Protein AF-A0A397HD76-F1 (afdb_monomer)

pLDDT: mean 70.96, std 20.34, range [32.28, 97.5]

Secondary structure (DSSP, 8-state):
---S---SSS-SS-HHHHHHHHHHHHHHHHHHHT-GGGSSHHHHHHS-HHHHIIIIIHHHHHHHHTT-TT--EEEEE--S--THHHHTT-SSS------------SS-SEEEEE-BTTB--TTHHHHHH---TT----EEEEEEETTEEEEEEEEE-TTS-EEEEEEEEEE---STT-GGGHHHHHHHHHHHHHHHHHHHHHHHHHHHHHHHS--S--S-----PPPPP-

Organism: NCBI:txid1348612

Sequence (230 aa):
MLRNIVHNNEWKEEKSKLIERTNRILCVLEGIWNNPAFTTSEIRSTQSEGTYVTDIIVPLLRASLENLPNGSIFLSTAERQSMTSKARKSFGSNEERLTHKIPIGKKPDVMVMTKYGEALDGISFVGVACRSTNNQFGIVRIQVAGEDLFLNILVKDASGIPRYFHVDQVEIPFTKNTLWRVEPLIRLLLTLRNIMIVNQSLLIQALEQVNTHPPRNATQSPTVTSPSHK

Mean predicted aligned error: 13.02 Å

Radius of gyration: 21.12 Å; Cα contacts (8 Å, |Δi|>4): 280; chains: 1; bounding box: 43×44×75 Å

Solvent-accessible surface area (backbone atoms only — not comparable to full-atom values): 13845 Å² total; per-residue (Å²): 114,69,69,95,56,71,96,74,95,66,79,85,63,56,70,69,56,52,50,55,35,50,53,43,36,50,56,48,46,53,54,45,47,70,31,78,69,44,66,45,72,71,52,40,71,71,54,50,70,65,55,47,40,62,68,49,50,47,52,48,48,47,37,42,54,54,89,46,72,69,56,60,73,46,80,44,75,40,91,70,66,34,43,52,71,53,66,73,64,62,88,61,81,90,82,91,76,96,69,98,68,86,77,77,53,98,38,46,44,32,40,50,42,76,44,66,88,88,57,80,49,84,56,70,52,42,64,73,55,37,74,61,91,69,55,81,57,56,52,40,33,36,38,57,48,91,58,35,41,36,40,30,33,37,26,46,48,100,85,67,48,78,39,79,41,82,73,51,74,37,50,64,54,47,46,86,88,39,57,85,31,45,59,54,42,51,54,52,42,51,49,51,33,47,52,50,54,31,43,38,24,48,51,53,53,31,51,54,50,37,75,78,51,64,76,92,73,80,70,77,75,94,66,83,78,78,82,82,81,128

Foldseek 3Di:
DDAPDFPDVDFPDDPVVLVQLLVQLVVLLVVLLPDPCLPDLVSLLPDDLVCCCVNPVVSNLCSLQPPQPQDDKDKDADPPDACQVVVVPPPPDDDDDDDDDPDHGPDARIKIADDDDPDPDRPPCCVVLPVPVPQRDWTWGWGDHSQKIWIWTFTQDPVRRTDIDTDDMAGRPSHPVVVVRSVVSSVVSNVVNRSVSNNSNSVVVSNVVCVVPPPPPPPDDPDDDDDDDD

Nearest PDB structures (foldseek):
  2ex2-assembly1_A  TM=3.313E-01  e=6.828E-01  Escherichia coli
  2jbf-assembly1_A  TM=3.519E-01  e=1.021E+00  Synechococcus elongatus
  2wuq-assembly1_B  TM=3.421E-01  e=2.418E+00  Strep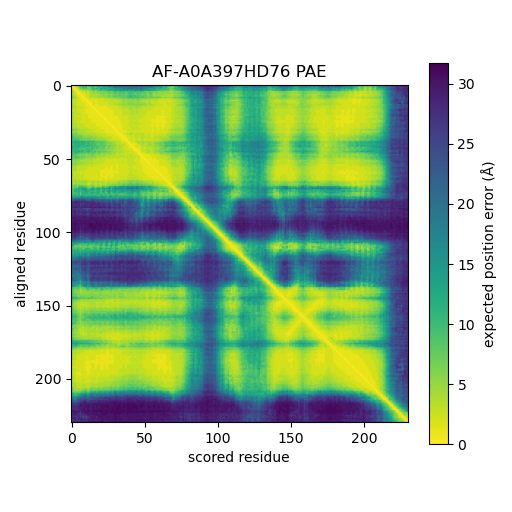tomyces cacaoi
  1dml-assembly4_G  TM=2.884E-01  e=1.814E+00  Human alphaherpesvirus 1
  8oja-assembly1_B  TM=2.664E-01  e=1.814E+00  H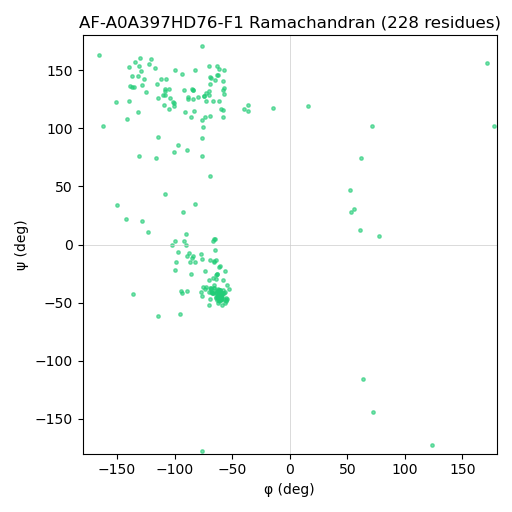uman alphaherpesvirus 1 strain KOS

Structure (mmCIF, N/CA/C/O backbone):
data_AF-A0A397HD76-F1
#
_entry.id   AF-A0A397HD76-F1
#
loop_
_atom_site.group_PDB
_atom_site.id
_atom_site.type_symbol
_atom_site.label_atom_id
_atom_site.label_alt_id
_atom_site.label_comp_id
_atom_site.label_asym_id
_atom_site.label_entity_id
_atom_site.label_seq_id
_atom_site.pdbx_PDB_ins_code
_atom_site.Cartn_x
_atom_site.Cartn_y
_atom_site.Cartn_z
_atom_site.occupancy
_atom_site.B_iso_or_equiv
_atom_site.auth_seq_id
_atom_site.auth_comp_id
_atom_site.auth_asym_id
_atom_site.auth_atom_id
_atom_site.pdbx_PDB_model_num
ATOM 1 N N . MET A 1 1 ? 12.487 12.893 -13.645 1.00 62.28 1 MET A N 1
ATOM 2 C CA . MET A 1 1 ? 12.192 11.533 -14.140 1.00 62.28 1 MET A CA 1
ATOM 3 C C . MET A 1 1 ? 13.360 10.63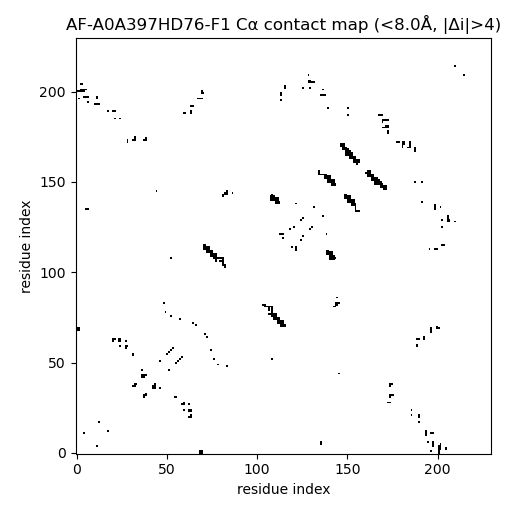1 -13.770 1.00 62.28 1 MET A C 1
ATOM 5 O O . MET A 1 1 ? 14.482 10.946 -14.146 1.00 62.28 1 MET A O 1
ATOM 9 N N . LEU A 1 2 ? 13.118 9.560 -13.012 1.00 70.31 2 LEU A N 1
ATOM 10 C CA . LEU A 1 2 ? 14.145 8.561 -12.688 1.00 70.31 2 LEU A CA 1
ATOM 11 C C . LEU A 1 2 ? 14.237 7.546 -13.834 1.00 70.31 2 LEU A C 1
ATOM 13 O O . LEU A 1 2 ? 13.222 6.952 -14.208 1.00 70.31 2 LEU A O 1
ATOM 17 N N . ARG A 1 3 ? 15.436 7.353 -14.389 1.00 72.25 3 ARG A N 1
ATOM 18 C CA . ARG A 1 3 ? 15.717 6.471 -15.536 1.00 72.25 3 ARG A CA 1
ATOM 19 C C . ARG A 1 3 ? 16.759 5.418 -15.161 1.00 72.25 3 ARG A C 1
ATOM 21 O O . ARG A 1 3 ? 17.563 5.653 -14.266 1.00 72.25 3 ARG A O 1
ATOM 28 N N . ASN A 1 4 ? 16.746 4.289 -15.867 1.00 76.69 4 ASN A N 1
ATOM 29 C CA . ASN A 1 4 ? 17.724 3.199 -15.760 1.00 76.69 4 ASN A CA 1
ATOM 30 C C . ASN A 1 4 ? 17.884 2.630 -14.340 1.00 76.69 4 ASN A C 1
ATOM 32 O O . ASN A 1 4 ? 18.958 2.171 -13.960 1.00 76.69 4 ASN A O 1
ATOM 36 N N . ILE A 1 5 ? 16.811 2.663 -13.548 1.00 83.12 5 ILE A N 1
ATOM 37 C CA . ILE A 1 5 ? 16.787 2.073 -12.209 1.00 83.12 5 ILE A CA 1
ATOM 38 C C . ILE A 1 5 ? 16.240 0.647 -12.259 1.00 83.12 5 ILE A C 1
ATOM 40 O O . ILE A 1 5 ? 15.348 0.333 -13.044 1.00 83.12 5 ILE A O 1
ATOM 44 N N . VAL A 1 6 ? 16.767 -0.200 -11.380 1.00 81.81 6 VAL A N 1
ATOM 45 C CA . VAL A 1 6 ? 16.403 -1.616 -11.254 1.00 81.81 6 VAL A CA 1
ATOM 46 C C . VAL A 1 6 ? 16.106 -1.968 -9.800 1.00 81.81 6 VAL A C 1
ATOM 48 O O . VAL A 1 6 ? 16.537 -1.264 -8.879 1.00 81.81 6 VAL A O 1
ATOM 51 N N . HIS A 1 7 ? 15.396 -3.075 -9.586 1.00 82.44 7 HIS A N 1
ATOM 52 C CA . HIS A 1 7 ? 15.207 -3.657 -8.258 1.00 82.44 7 HIS A CA 1
ATOM 53 C C . HIS A 1 7 ? 16.539 -4.239 -7.769 1.00 82.44 7 HIS A C 1
ATOM 55 O O . HIS A 1 7 ? 17.033 -5.209 -8.333 1.00 82.44 7 HIS A O 1
ATOM 61 N N . ASN A 1 8 ? 17.141 -3.623 -6.752 1.00 84.50 8 ASN A N 1
ATOM 62 C CA . ASN A 1 8 ? 18.444 -4.018 -6.193 1.00 84.50 8 ASN A CA 1
ATOM 63 C C . ASN A 1 8 ? 18.494 -3.878 -4.658 1.00 84.50 8 ASN A C 1
ATOM 65 O O . ASN A 1 8 ? 19.568 -3.717 -4.092 1.00 84.50 8 ASN A O 1
ATOM 69 N N . ASN A 1 9 ? 17.333 -3.884 -3.996 1.00 83.25 9 ASN A N 1
ATOM 70 C CA . ASN A 1 9 ? 17.178 -3.668 -2.551 1.00 83.25 9 ASN A CA 1
ATOM 71 C C . ASN A 1 9 ? 17.658 -2.302 -2.018 1.00 83.25 9 ASN A C 1
ATOM 73 O O . ASN A 1 9 ? 17.709 -2.109 -0.807 1.00 83.25 9 ASN A O 1
ATOM 77 N N . GLU A 1 10 ? 17.943 -1.330 -2.889 1.00 91.94 10 GLU A N 1
ATOM 78 C CA . GLU A 1 10 ? 18.249 0.045 -2.487 1.00 91.94 10 GLU A CA 1
ATOM 79 C C . GLU A 1 10 ? 17.037 0.972 -2.641 1.00 91.94 10 GLU A C 1
ATOM 81 O O . GLU A 1 10 ? 16.200 0.810 -3.543 1.00 91.94 10 GLU A O 1
ATOM 86 N N . TRP A 1 11 ? 16.977 1.994 -1.786 1.00 94.62 11 TRP A N 1
ATOM 87 C CA . TRP A 1 11 ? 15.995 3.071 -1.881 1.00 94.62 11 TRP A CA 1
ATOM 88 C C . TRP A 1 11 ? 16.275 3.962 -3.093 1.00 94.62 11 TRP A C 1
ATOM 90 O O . TRP A 1 11 ? 17.389 4.445 -3.277 1.00 94.62 11 TRP A O 1
ATOM 100 N N . LYS A 1 12 ? 15.254 4.194 -3.923 1.00 93.69 12 LYS A N 1
ATOM 101 C CA . LYS A 1 12 ? 15.354 5.017 -5.145 1.00 93.69 12 LYS A CA 1
ATOM 102 C C . LYS A 1 12 ? 15.122 6.502 -4.910 1.00 93.69 12 LYS A C 1
ATOM 104 O O . LYS A 1 12 ? 15.301 7.302 -5.823 1.00 93.69 12 LYS A O 1
ATOM 109 N N . GLU A 1 13 ? 14.717 6.863 -3.702 1.00 93.94 13 GLU A N 1
ATOM 110 C CA . GLU A 1 13 ? 14.514 8.238 -3.278 1.00 93.94 13 GLU A CA 1
ATOM 111 C C . GLU A 1 13 ? 15.467 8.604 -2.149 1.00 93.94 13 GLU A C 1
ATOM 113 O O . GLU A 1 13 ? 15.865 7.771 -1.335 1.00 93.94 13 GLU A O 1
ATOM 118 N N . GLU A 1 14 ? 15.793 9.889 -2.090 1.00 94.31 14 GLU A N 1
ATOM 119 C CA . GLU A 1 14 ? 16.603 10.459 -1.027 1.00 94.31 14 GLU A CA 1
ATOM 120 C C . GLU A 1 14 ? 15.911 10.346 0.336 1.00 94.31 14 GLU A C 1
ATOM 122 O O . GLU A 1 14 ? 14.682 10.373 0.453 1.00 94.31 14 GLU A O 1
ATOM 127 N N . LYS A 1 15 ? 16.715 10.322 1.403 1.00 96.19 15 LYS A N 1
ATOM 128 C CA . LYS A 1 15 ? 16.228 10.249 2.787 1.00 96.19 15 LYS A CA 1
ATOM 129 C C . LYS A 1 15 ? 15.187 11.330 3.111 1.00 96.19 15 LYS A C 1
ATOM 131 O O . LYS A 1 15 ? 14.219 11.045 3.808 1.00 96.19 15 LYS A O 1
ATOM 136 N N . SER A 1 16 ? 15.357 12.546 2.590 1.00 96.38 16 SER A N 1
ATOM 137 C CA . SER A 1 16 ? 14.416 13.662 2.766 1.00 96.38 16 SER A CA 1
ATOM 138 C C . SER A 1 16 ? 13.011 13.322 2.248 1.00 96.38 16 SER A C 1
ATOM 140 O O . SER A 1 16 ? 12.019 13.563 2.935 1.00 96.38 16 SER A O 1
ATOM 142 N N . LYS A 1 17 ? 12.922 12.685 1.075 1.00 94.94 17 LYS A N 1
ATOM 143 C CA . LYS A 1 17 ? 11.665 12.234 0.469 1.00 94.94 17 LYS A CA 1
ATOM 144 C C . LYS A 1 17 ? 11.050 11.074 1.235 1.00 94.94 17 LYS A C 1
ATOM 146 O O . LYS A 1 17 ? 9.843 11.085 1.463 1.00 94.94 17 LYS A O 1
ATOM 151 N N . LEU A 1 18 ? 11.859 10.122 1.697 1.00 95.62 18 LEU A N 1
ATOM 152 C CA . LEU A 1 18 ? 11.370 9.027 2.539 1.00 95.62 18 LEU A CA 1
ATOM 153 C C . LEU A 1 18 ? 10.783 9.546 3.860 1.00 95.62 18 LEU A C 1
ATOM 155 O O . LEU A 1 18 ? 9.719 9.085 4.273 1.00 95.62 18 LEU A O 1
ATOM 159 N N . ILE A 1 19 ? 11.415 10.548 4.486 1.00 97.06 19 ILE A N 1
ATOM 160 C CA . ILE A 1 19 ? 10.893 11.220 5.688 1.00 97.06 19 ILE A CA 1
ATOM 161 C C . ILE A 1 19 ? 9.580 11.946 5.372 1.00 97.06 19 ILE A C 1
ATOM 163 O O . ILE A 1 19 ? 8.605 11.791 6.104 1.00 97.06 19 ILE A O 1
ATOM 167 N N . GLU A 1 20 ? 9.518 12.688 4.262 1.00 96.50 20 GLU A N 1
ATOM 168 C CA . GLU A 1 20 ? 8.292 13.369 3.822 1.00 96.50 20 GLU A CA 1
ATOM 169 C C . GLU A 1 20 ? 7.122 12.378 3.682 1.00 96.50 20 GLU A C 1
ATOM 171 O O . GLU A 1 20 ? 6.020 12.635 4.171 1.00 96.50 20 GLU A O 1
ATOM 176 N N . ARG A 1 21 ? 7.360 11.222 3.048 1.00 95.81 21 ARG A N 1
ATOM 177 C CA . ARG A 1 21 ? 6.343 10.170 2.879 1.00 95.81 21 ARG A CA 1
ATOM 178 C C . ARG A 1 21 ? 5.962 9.526 4.204 1.00 95.81 21 ARG A C 1
ATOM 180 O O . ARG A 1 21 ? 4.778 9.338 4.459 1.00 95.81 21 ARG A O 1
ATOM 187 N N . THR A 1 22 ? 6.945 9.256 5.057 1.00 97.38 22 THR A N 1
ATOM 188 C CA . THR A 1 22 ? 6.729 8.724 6.408 1.00 97.38 22 THR A CA 1
ATOM 189 C C . THR A 1 22 ? 5.784 9.618 7.207 1.00 97.38 22 THR A C 1
ATOM 191 O O . THR A 1 22 ? 4.796 9.131 7.749 1.00 97.38 22 THR A O 1
ATOM 194 N N . ASN A 1 23 ? 6.018 10.933 7.206 1.00 97.50 23 ASN A N 1
ATOM 195 C CA . ASN A 1 23 ? 5.166 11.883 7.921 1.00 97.50 23 ASN A CA 1
ATOM 196 C C . ASN A 1 23 ? 3.727 11.881 7.388 1.00 97.50 23 ASN A C 1
ATOM 198 O O . ASN A 1 23 ? 2.785 11.881 8.173 1.00 97.50 23 ASN A O 1
ATOM 202 N N . ARG A 1 24 ? 3.536 11.803 6.065 1.00 97.06 24 ARG A N 1
ATOM 203 C CA . ARG A 1 24 ? 2.189 11.715 5.471 1.00 97.06 24 ARG A CA 1
ATOM 204 C C . ARG A 1 24 ? 1.456 10.435 5.872 1.00 97.06 24 ARG A C 1
ATOM 206 O O . ARG A 1 24 ? 0.267 10.492 6.170 1.00 97.06 24 ARG A O 1
ATOM 213 N N . ILE A 1 25 ? 2.153 9.298 5.899 1.00 96.75 25 ILE A N 1
ATOM 214 C CA . ILE A 1 25 ? 1.586 8.020 6.359 1.00 96.75 25 ILE A CA 1
ATOM 215 C C . ILE A 1 25 ? 1.182 8.123 7.834 1.00 96.75 25 ILE A C 1
ATOM 217 O O . ILE A 1 25 ? 0.084 7.704 8.193 1.00 96.75 25 ILE A O 1
ATOM 221 N N . LEU A 1 26 ? 2.028 8.724 8.676 1.00 96.56 26 LEU A N 1
ATOM 222 C CA . LEU A 1 26 ? 1.727 8.948 10.092 1.00 96.56 26 LEU A CA 1
ATOM 223 C C . LEU A 1 26 ? 0.491 9.838 10.293 1.00 96.56 26 LEU A C 1
ATOM 225 O O . LEU A 1 26 ? -0.353 9.501 11.118 1.00 96.56 26 LEU A O 1
ATOM 229 N N . CYS A 1 27 ? 0.324 10.908 9.508 1.00 96.44 27 CYS A N 1
ATOM 230 C CA . CYS A 1 27 ? -0.890 11.734 9.555 1.00 96.44 27 CYS A CA 1
ATOM 231 C C . CYS A 1 27 ? -2.156 10.935 9.203 1.00 96.44 27 CYS A C 1
ATOM 233 O O . CYS A 1 27 ? -3.199 11.113 9.828 1.00 96.44 27 CYS A O 1
ATOM 235 N N . VAL A 1 28 ? -2.081 10.030 8.220 1.00 96.25 28 VAL A N 1
ATOM 236 C CA . VAL A 1 28 ? -3.209 9.143 7.889 1.00 96.25 28 VAL A CA 1
ATOM 237 C C . VAL A 1 28 ? -3.490 8.160 9.025 1.00 96.25 28 VAL A C 1
ATOM 239 O O . VAL A 1 28 ? -4.652 7.950 9.369 1.00 96.25 28 VAL A O 1
ATOM 242 N N . LEU A 1 29 ? -2.449 7.590 9.636 1.00 94.81 29 LEU A N 1
ATOM 243 C CA . LEU A 1 29 ? -2.596 6.698 10.788 1.00 94.81 29 LEU A CA 1
ATOM 244 C C . LEU A 1 29 ? -3.243 7.392 11.983 1.00 94.81 29 LEU A C 1
ATOM 246 O O . LEU A 1 29 ? -4.094 6.798 12.637 1.00 94.81 29 LEU A O 1
ATOM 250 N N . GLU A 1 30 ? -2.905 8.654 12.237 1.00 94.12 30 GLU A N 1
ATOM 251 C CA . GLU A 1 30 ? -3.577 9.443 13.265 1.00 94.12 30 GLU A CA 1
ATOM 252 C C . GLU A 1 30 ? -5.081 9.578 12.984 1.00 94.12 30 GLU A C 1
ATOM 254 O O . GLU A 1 30 ? -5.895 9.394 13.889 1.00 94.12 30 GLU A O 1
ATOM 259 N N . GLY A 1 31 ? -5.464 9.813 11.725 1.00 93.00 31 GLY A N 1
ATOM 260 C CA . GLY A 1 31 ? -6.866 9.802 11.304 1.00 93.00 31 GLY A CA 1
ATOM 261 C C . GLY A 1 31 ? -7.550 8.452 11.542 1.00 93.00 31 GLY A C 1
ATOM 262 O O . GLY A 1 31 ? -8.668 8.412 12.051 1.00 93.00 31 GLY A O 1
ATOM 263 N N . ILE A 1 32 ? -6.860 7.347 11.242 1.00 91.88 32 ILE A N 1
ATOM 264 C CA . ILE A 1 32 ? -7.353 5.982 11.479 1.00 91.88 32 ILE A CA 1
ATOM 265 C C . ILE A 1 32 ? -7.566 5.723 12.976 1.00 91.88 32 ILE A C 1
ATOM 267 O O . ILE A 1 32 ? -8.604 5.192 13.359 1.00 91.88 32 ILE A O 1
ATOM 271 N N . TRP A 1 33 ? -6.629 6.134 13.835 1.00 92.50 33 TRP A N 1
ATOM 272 C CA . TRP A 1 33 ? -6.742 5.968 15.291 1.00 92.50 33 TRP A CA 1
ATOM 273 C C . TRP A 1 33 ? -7.900 6.749 15.905 1.00 92.50 33 TRP A C 1
ATOM 275 O O . TRP A 1 33 ? -8.412 6.361 16.952 1.00 92.50 33 TRP A O 1
ATOM 285 N N . ASN A 1 34 ? -8.304 7.842 15.264 1.00 90.88 34 ASN A N 1
ATOM 286 C CA . ASN A 1 34 ? -9.429 8.660 15.700 1.00 90.88 34 ASN A CA 1
ATOM 287 C C . ASN A 1 34 ? -10.764 8.210 15.075 1.00 90.88 34 ASN A C 1
ATOM 289 O O . ASN A 1 34 ? -11.796 8.818 15.358 1.00 90.88 34 ASN A O 1
ATOM 293 N N . ASN A 1 35 ? -10.772 7.168 14.235 1.00 89.81 35 ASN A N 1
ATOM 294 C CA . ASN A 1 35 ? -11.987 6.673 13.600 1.00 89.81 35 ASN A CA 1
ATOM 295 C C . ASN A 1 35 ? -12.755 5.721 14.544 1.00 89.81 35 ASN A C 1
ATOM 297 O O . ASN A 1 35 ? -12.279 4.611 14.811 1.00 89.81 35 ASN A O 1
ATOM 301 N N . PRO A 1 36 ? -13.975 6.085 14.994 1.00 87.81 36 PRO A N 1
ATOM 302 C CA . PRO A 1 36 ? -14.740 5.275 15.938 1.00 87.81 36 PRO A CA 1
ATOM 303 C C . PRO A 1 36 ? -15.120 3.889 15.388 1.00 87.81 36 PRO A C 1
ATOM 305 O O . PRO A 1 36 ? -15.282 2.938 16.156 1.00 87.81 36 PRO A O 1
ATOM 308 N N . ALA A 1 37 ? -15.204 3.740 14.061 1.00 86.44 37 ALA A N 1
ATOM 309 C CA . ALA A 1 37 ? -15.493 2.463 13.408 1.00 86.44 37 ALA A CA 1
ATOM 310 C C . ALA A 1 37 ? -14.378 1.417 13.597 1.00 86.44 37 ALA A C 1
ATOM 312 O O . ALA A 1 37 ? -14.606 0.229 13.362 1.00 86.44 37 ALA A O 1
ATOM 313 N N . PHE A 1 38 ? -13.185 1.835 14.043 1.00 86.69 38 PHE A N 1
ATOM 314 C CA . PHE A 1 38 ? -12.030 0.953 14.212 1.00 86.69 38 PHE A CA 1
ATOM 315 C C . PHE A 1 38 ? -11.442 0.934 15.632 1.00 86.69 38 PHE A C 1
ATOM 317 O O . PHE A 1 38 ? -10.384 0.347 15.850 1.00 86.69 38 PHE A O 1
ATOM 324 N N . THR A 1 39 ? -12.133 1.519 16.614 1.00 82.69 39 THR A N 1
ATOM 325 C CA . THR A 1 39 ? -11.609 1.682 17.984 1.00 82.69 39 THR A CA 1
ATOM 326 C C . THR A 1 39 ? -11.424 0.370 18.747 1.00 82.69 39 THR A C 1
ATOM 328 O O . THR A 1 39 ? -10.442 0.217 19.470 1.00 82.69 39 THR A O 1
ATOM 331 N N . THR A 1 40 ? -12.369 -0.570 18.621 1.00 83.19 40 THR A N 1
ATOM 332 C CA . THR A 1 40 ? -12.327 -1.860 19.333 1.00 83.19 40 THR A CA 1
ATOM 333 C C . THR A 1 40 ? -12.326 -3.031 18.364 1.00 83.19 40 THR A C 1
ATOM 335 O O . THR A 1 40 ? -12.716 -2.914 17.200 1.00 83.19 40 THR A O 1
ATOM 338 N N . SER A 1 41 ? -11.871 -4.191 18.836 1.00 79.50 41 SER A N 1
ATOM 339 C CA . SER A 1 41 ? -11.865 -5.407 18.023 1.00 79.50 41 SER A CA 1
ATOM 340 C C . SER A 1 41 ? -13.275 -5.838 17.612 1.00 79.50 41 SER A C 1
ATOM 342 O O . SER A 1 41 ? -13.482 -6.208 16.455 1.00 79.50 41 SER A O 1
ATOM 344 N N . GLU A 1 42 ? -14.265 -5.702 18.503 1.00 81.94 42 GLU A N 1
ATOM 345 C CA . GLU A 1 42 ? -15.652 -6.058 18.192 1.00 81.94 42 GLU A CA 1
ATOM 346 C C . GLU A 1 42 ? -16.191 -5.195 17.049 1.00 81.94 42 GLU A C 1
ATOM 348 O O . GLU A 1 42 ? -16.659 -5.732 16.047 1.00 81.94 42 GLU A O 1
ATOM 353 N N . ILE A 1 43 ? -16.049 -3.867 17.137 1.00 81.31 43 ILE A N 1
ATOM 354 C CA . ILE A 1 43 ? -16.561 -2.948 16.109 1.00 81.31 43 ILE A CA 1
ATOM 355 C C . ILE A 1 43 ? -15.840 -3.185 14.777 1.00 81.31 43 ILE A C 1
ATOM 357 O O . ILE A 1 43 ? -16.497 -3.277 13.738 1.00 81.31 43 ILE A O 1
ATOM 361 N N . ARG A 1 44 ? -14.515 -3.384 14.796 1.00 82.62 44 ARG A N 1
ATOM 362 C CA . ARG A 1 44 ? -13.729 -3.707 13.591 1.00 82.62 44 ARG A CA 1
ATOM 363 C C . ARG A 1 44 ? -14.215 -4.976 12.904 1.00 82.62 44 ARG A C 1
ATOM 365 O O . ARG A 1 44 ? -14.330 -5.006 11.680 1.00 82.62 44 ARG A O 1
ATOM 372 N N . SER A 1 45 ? -14.538 -6.010 13.680 1.00 78.31 45 SER A N 1
ATOM 373 C CA . SER A 1 45 ? -15.013 -7.287 13.139 1.00 78.31 45 SER A CA 1
ATOM 374 C C . SER A 1 45 ? -16.351 -7.164 12.394 1.00 78.31 45 SER A C 1
ATOM 376 O O . SER A 1 45 ? -16.603 -7.932 11.463 1.00 78.31 45 SER A O 1
ATOM 378 N N . THR A 1 46 ? -17.163 -6.156 12.739 1.00 82.12 46 THR A N 1
ATOM 379 C CA . THR A 1 46 ? -18.445 -5.866 12.074 1.00 82.12 46 THR A CA 1
ATOM 380 C C . THR A 1 46 ? -18.309 -5.056 10.783 1.00 82.12 46 THR A C 1
ATOM 382 O O . THR A 1 46 ? -19.248 -5.025 9.988 1.00 82.12 46 THR A O 1
ATOM 385 N N . GLN A 1 47 ? -17.150 -4.435 10.529 1.00 84.38 47 GLN A N 1
ATOM 386 C CA . GLN A 1 47 ? -16.956 -3.606 9.340 1.00 84.38 47 GLN A CA 1
ATOM 387 C C . GLN A 1 47 ? -16.920 -4.444 8.058 1.00 84.38 47 GLN A C 1
ATOM 389 O O . GLN A 1 47 ? -16.381 -5.563 8.008 1.00 84.38 47 GLN A O 1
ATOM 394 N N . SER A 1 48 ? -17.483 -3.879 6.989 1.00 82.00 48 SER A N 1
ATOM 395 C CA . SER A 1 48 ? -17.426 -4.488 5.663 1.00 82.00 48 SER A CA 1
ATOM 396 C C . SER A 1 48 ? -16.002 -4.433 5.097 1.00 82.00 48 SER A C 1
ATOM 398 O O . SER A 1 48 ? -15.211 -3.555 5.444 1.00 82.00 48 SER A O 1
ATOM 400 N N . GLU A 1 49 ? -15.673 -5.369 4.204 1.00 73.88 49 GLU A N 1
ATOM 401 C CA . GLU A 1 49 ? -14.415 -5.336 3.443 1.00 73.88 49 GLU A CA 1
ATOM 402 C C . GLU A 1 49 ? -14.279 -4.013 2.675 1.00 73.88 49 GLU A C 1
ATOM 404 O O . GLU A 1 49 ? -13.221 -3.392 2.702 1.00 73.88 49 GLU A O 1
ATOM 409 N N . GLY A 1 50 ? -15.382 -3.532 2.086 1.00 77.62 50 GLY A N 1
ATOM 410 C CA . GLY A 1 50 ? -15.444 -2.237 1.412 1.00 77.62 50 GLY A CA 1
ATOM 411 C C . GLY A 1 50 ? -15.033 -1.084 2.326 1.00 77.62 50 GLY A C 1
ATOM 412 O O . GLY A 1 50 ? -14.138 -0.332 1.963 1.00 77.62 50 GLY A O 1
ATOM 413 N N . THR A 1 51 ? -15.604 -1.001 3.532 1.00 83.50 51 THR A N 1
ATOM 414 C CA . THR A 1 51 ? -15.276 0.031 4.534 1.00 83.50 51 THR A CA 1
ATOM 415 C C . THR A 1 51 ? -13.805 -0.019 4.930 1.00 83.50 51 THR A C 1
ATOM 417 O O . THR A 1 51 ? -13.128 1.001 4.993 1.00 83.50 51 THR A O 1
ATOM 420 N N . TYR A 1 52 ? -13.271 -1.219 5.158 1.00 83.44 52 TYR A N 1
ATOM 421 C CA . TYR A 1 52 ? -11.859 -1.383 5.487 1.00 83.44 52 TYR A CA 1
ATOM 422 C C . TYR A 1 52 ? -10.956 -0.902 4.342 1.00 83.44 52 TYR A C 1
ATOM 424 O O . TYR A 1 52 ? -9.975 -0.187 4.554 1.00 83.44 52 TYR A O 1
ATOM 432 N N . VAL A 1 53 ? -11.296 -1.258 3.103 1.00 83.12 53 VAL A N 1
ATOM 433 C CA . VAL A 1 53 ? -10.543 -0.826 1.926 1.00 83.12 53 VAL A CA 1
ATOM 434 C C . VAL A 1 53 ? -10.620 0.693 1.751 1.00 83.12 53 VAL A C 1
ATOM 436 O O . VAL A 1 53 ? -9.584 1.315 1.517 1.00 83.12 53 VAL A O 1
ATOM 439 N N . THR A 1 54 ? -11.799 1.305 1.876 1.00 85.62 54 THR A N 1
ATOM 440 C CA . THR A 1 54 ? -11.987 2.745 1.642 1.00 85.62 54 THR A CA 1
ATOM 441 C C . THR A 1 54 ? -11.399 3.617 2.738 1.00 85.62 54 THR A C 1
ATOM 443 O O . THR A 1 54 ? -10.855 4.673 2.420 1.00 85.62 54 THR A O 1
ATOM 446 N N . ASP A 1 55 ? -11.469 3.179 3.994 1.00 88.75 55 ASP A N 1
ATOM 447 C CA . ASP A 1 55 ? -11.165 4.037 5.144 1.00 88.75 55 ASP A CA 1
ATOM 448 C C . ASP A 1 55 ? -9.755 3.797 5.690 1.00 88.75 55 ASP A C 1
ATOM 450 O O . ASP A 1 55 ? -9.184 4.677 6.333 1.00 88.75 55 ASP A O 1
ATOM 454 N N . ILE A 1 56 ? -9.170 2.627 5.409 1.00 90.31 56 ILE A N 1
ATOM 455 C CA . ILE A 1 56 ? -7.842 2.238 5.901 1.00 90.31 56 ILE A CA 1
ATOM 456 C C . ILE A 1 56 ? -6.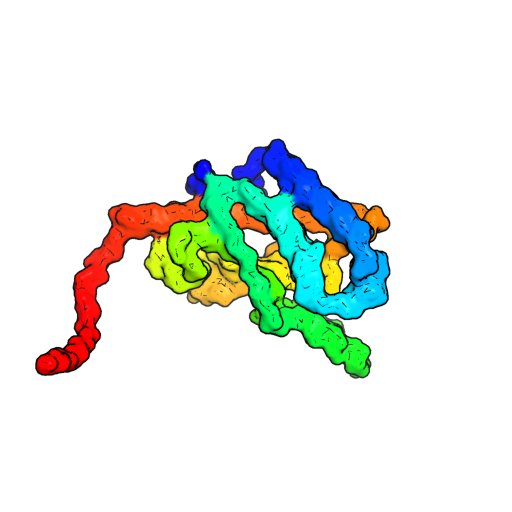862 2.104 4.738 1.00 90.31 56 ILE A C 1
ATOM 458 O O . ILE A 1 56 ? -5.874 2.836 4.651 1.00 90.31 56 ILE A O 1
ATOM 462 N N . ILE A 1 57 ? -7.137 1.187 3.806 1.00 89.44 57 ILE A N 1
ATOM 463 C CA . ILE A 1 57 ? -6.161 0.805 2.776 1.00 89.44 57 ILE A CA 1
ATOM 464 C C . ILE A 1 57 ? -5.947 1.919 1.758 1.00 89.44 57 ILE A C 1
ATOM 466 O O . ILE A 1 57 ? -4.812 2.320 1.512 1.00 89.44 57 ILE A O 1
ATOM 470 N N . VAL A 1 58 ? -7.015 2.447 1.163 1.00 87.81 58 VAL A N 1
ATOM 471 C CA . VAL A 1 58 ? -6.914 3.488 0.134 1.00 87.81 58 VAL A CA 1
ATOM 472 C C . VAL A 1 58 ? -6.208 4.748 0.662 1.00 87.81 58 VAL A C 1
ATOM 474 O O . VAL A 1 58 ? -5.313 5.226 -0.038 1.00 87.81 58 VAL A O 1
ATOM 477 N N . PRO A 1 59 ? -6.511 5.279 1.864 1.00 92.75 59 PRO A N 1
ATOM 478 C CA . PRO A 1 59 ? -5.790 6.417 2.432 1.00 92.75 59 PRO A CA 1
ATOM 479 C C . PRO A 1 59 ? -4.300 6.145 2.647 1.00 92.75 59 PRO A C 1
ATOM 481 O O . PRO A 1 59 ? -3.473 6.964 2.238 1.00 92.75 59 PRO A O 1
ATOM 484 N N . LEU A 1 60 ? -3.939 4.981 3.205 1.00 94.38 60 LEU A N 1
ATOM 485 C CA . LEU A 1 60 ? -2.536 4.593 3.390 1.00 94.38 60 LEU A CA 1
ATOM 486 C C . LEU A 1 60 ? -1.802 4.502 2.049 1.00 94.38 60 LEU A C 1
ATOM 488 O O . LEU A 1 60 ? -0.690 5.017 1.906 1.00 94.38 60 LEU A O 1
ATOM 492 N N . LEU A 1 61 ? -2.434 3.911 1.033 1.00 91.19 61 LEU A N 1
ATOM 493 C CA . LEU A 1 61 ? -1.844 3.806 -0.299 1.00 91.19 61 LEU A CA 1
ATOM 494 C C . LEU A 1 61 ? -1.696 5.159 -0.974 1.00 91.19 61 LEU A C 1
ATOM 496 O O . LEU A 1 61 ? -0.647 5.422 -1.559 1.00 91.19 61 LEU A O 1
ATOM 500 N N . ARG A 1 62 ? -2.696 6.036 -0.859 1.00 90.12 62 ARG A N 1
ATOM 501 C CA . ARG A 1 62 ? -2.610 7.402 -1.380 1.00 90.12 62 ARG A CA 1
ATOM 502 C C . ARG A 1 62 ? -1.443 8.148 -0.748 1.00 90.12 62 ARG A C 1
ATOM 504 O O . ARG A 1 62 ? -0.602 8.624 -1.497 1.00 90.12 62 ARG A O 1
ATOM 511 N N . ALA A 1 63 ? -1.324 8.173 0.580 1.00 94.12 63 ALA A N 1
ATOM 512 C CA . ALA A 1 63 ? -0.214 8.849 1.262 1.00 94.12 63 ALA A CA 1
ATOM 513 C C . ALA A 1 63 ? 1.167 8.312 0.839 1.00 94.12 63 ALA A C 1
ATOM 515 O O . ALA A 1 63 ? 2.112 9.083 0.641 1.00 94.12 63 ALA A O 1
ATOM 516 N N . SER A 1 64 ? 1.268 6.995 0.650 1.00 93.44 64 SER A N 1
ATOM 517 C CA . SER A 1 64 ? 2.516 6.315 0.281 1.00 93.44 64 SER A CA 1
ATOM 518 C C . SER A 1 64 ? 2.913 6.551 -1.178 1.00 93.44 64 SER A C 1
ATOM 520 O O . SER A 1 64 ? 4.091 6.718 -1.498 1.00 93.44 64 SER A O 1
ATOM 522 N N . LEU A 1 65 ? 1.934 6.579 -2.081 1.00 90.25 65 LEU A N 1
ATOM 523 C CA . LEU A 1 65 ? 2.137 6.616 -3.531 1.00 90.25 65 LEU A CA 1
ATOM 524 C C . LEU A 1 65 ? 1.940 8.008 -4.144 1.00 90.25 65 LEU A C 1
ATOM 526 O O . LEU A 1 65 ? 2.105 8.182 -5.349 1.00 90.25 65 LEU A O 1
ATOM 530 N N . GLU A 1 66 ? 1.611 9.014 -3.339 1.00 88.56 66 GLU A N 1
ATOM 531 C CA . GLU A 1 66 ? 1.451 10.386 -3.810 1.00 88.56 66 GLU A CA 1
ATOM 532 C C . GLU A 1 66 ? 2.763 10.950 -4.377 1.00 88.56 66 GLU A C 1
ATOM 534 O O . GLU A 1 66 ? 3.851 10.668 -3.864 1.00 88.56 66 GLU A O 1
ATOM 539 N N . ASN A 1 67 ? 2.664 11.804 -5.400 1.00 86.19 67 ASN A N 1
ATOM 540 C CA . ASN A 1 67 ? 3.797 12.530 -5.988 1.00 86.19 67 ASN A CA 1
ATOM 541 C C . ASN A 1 67 ? 4.960 11.609 -6.380 1.00 86.19 67 ASN A C 1
ATOM 543 O O . ASN A 1 67 ? 6.118 11.846 -6.029 1.00 86.19 67 ASN A O 1
ATOM 547 N N . LEU A 1 68 ? 4.646 10.507 -7.058 1.00 85.94 68 LEU A N 1
ATOM 548 C CA . LEU A 1 68 ? 5.669 9.653 -7.639 1.00 85.94 68 LEU A CA 1
ATOM 549 C C . LEU A 1 68 ? 6.380 10.356 -8.807 1.00 85.94 68 LEU A C 1
ATOM 551 O O . LEU A 1 68 ? 5.743 11.070 -9.583 1.00 85.94 68 LEU A O 1
ATOM 555 N N . PRO A 1 69 ? 7.698 10.145 -8.965 1.00 77.94 69 PRO A N 1
ATOM 556 C CA . PRO A 1 69 ? 8.542 10.932 -9.866 1.00 77.94 69 PRO A CA 1
ATOM 557 C C . PRO A 1 69 ? 8.266 10.717 -11.362 1.00 77.94 69 PRO A C 1
ATOM 559 O O . PRO A 1 69 ? 8.767 11.485 -12.185 1.00 77.94 69 PRO A O 1
ATOM 562 N N . ASN A 1 70 ? 7.514 9.673 -11.722 1.00 73.12 70 ASN A N 1
ATOM 563 C CA . ASN A 1 70 ? 7.365 9.192 -13.095 1.00 73.12 70 ASN A CA 1
ATOM 564 C C . ASN A 1 70 ? 5.888 9.038 -13.530 1.00 73.12 70 ASN A C 1
ATOM 566 O O . ASN A 1 70 ? 5.606 8.331 -14.495 1.00 73.12 70 ASN A O 1
ATOM 570 N N . GLY A 1 71 ? 4.946 9.711 -12.857 1.00 67.00 71 GLY A N 1
ATOM 571 C CA . GLY A 1 71 ? 3.543 9.794 -13.284 1.00 67.00 71 GLY A CA 1
ATOM 572 C C . GLY A 1 71 ? 2.532 9.304 -12.247 1.00 67.00 71 GLY A C 1
ATOM 573 O O . GLY A 1 71 ? 2.875 9.020 -11.097 1.00 67.00 71 GLY A O 1
ATOM 574 N N . SER A 1 72 ? 1.264 9.229 -12.658 1.00 65.12 72 SER A N 1
ATOM 575 C CA . SER A 1 72 ? 0.153 8.845 -11.787 1.00 65.12 72 SER A CA 1
ATOM 576 C C . SER A 1 72 ? 0.021 7.326 -11.635 1.00 65.12 72 SER A C 1
ATOM 578 O O . SER A 1 72 ? 0.356 6.536 -12.520 1.00 65.12 72 SER A O 1
ATOM 580 N N . ILE A 1 73 ? -0.484 6.917 -10.474 1.00 66.50 73 ILE A N 1
ATOM 581 C CA . ILE A 1 73 ? -0.878 5.539 -10.187 1.00 66.50 73 ILE A CA 1
ATOM 582 C C . ILE A 1 73 ? -2.395 5.463 -10.143 1.00 66.50 73 ILE A C 1
ATOM 584 O O . ILE A 1 73 ? -3.053 6.357 -9.609 1.00 66.50 73 ILE A O 1
ATOM 588 N N . PHE A 1 74 ? -2.931 4.356 -10.649 1.00 63.09 74 PHE A N 1
ATOM 589 C CA . PHE A 1 74 ? -4.325 3.992 -10.471 1.00 63.09 74 PHE A CA 1
ATOM 590 C C . PHE A 1 74 ? -4.414 2.878 -9.433 1.00 63.09 74 PHE A C 1
ATOM 592 O O . PHE A 1 74 ? -3.760 1.837 -9.538 1.00 63.09 74 PHE A O 1
ATOM 599 N N . LEU A 1 75 ? -5.229 3.123 -8.411 1.00 64.94 75 LEU A N 1
ATOM 600 C CA . LEU A 1 75 ? -5.638 2.109 -7.454 1.00 64.94 75 LEU A CA 1
ATOM 601 C C . LEU A 1 75 ? -6.930 1.495 -7.983 1.00 64.94 75 LEU A C 1
ATOM 603 O O . LEU A 1 75 ? -7.943 2.185 -8.074 1.00 64.94 75 LEU A O 1
ATOM 607 N N . SER A 1 76 ? -6.883 0.220 -8.358 1.00 62.59 76 SER A N 1
ATOM 608 C CA . SER A 1 76 ? -8.084 -0.541 -8.682 1.00 62.59 76 SER A CA 1
ATOM 609 C C . SER A 1 76 ? -8.441 -1.405 -7.481 1.00 62.59 76 SER A C 1
ATOM 611 O O . SER A 1 76 ? -7.650 -2.246 -7.046 1.00 62.59 76 SER A O 1
ATOM 613 N N . THR A 1 77 ? -9.624 -1.174 -6.923 1.00 59.59 77 THR A N 1
ATOM 614 C CA . THR A 1 77 ? -10.230 -2.066 -5.937 1.00 59.59 77 THR A CA 1
ATOM 615 C C . THR A 1 77 ? -10.956 -3.178 -6.691 1.00 59.59 77 THR A C 1
ATOM 617 O O . THR A 1 77 ? -11.659 -2.923 -7.670 1.00 59.59 77 THR A O 1
ATOM 620 N N . ALA A 1 78 ? -10.760 -4.429 -6.281 1.00 52.38 78 ALA A N 1
ATOM 621 C CA . ALA A 1 78 ? -11.427 -5.569 -6.898 1.00 52.38 78 AL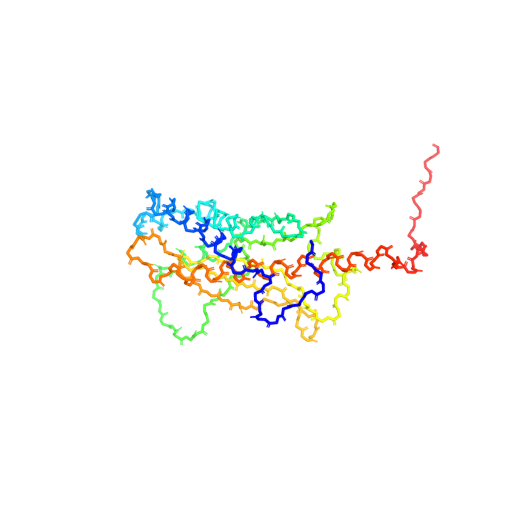A A CA 1
ATOM 622 C C . ALA A 1 78 ? -12.368 -6.211 -5.873 1.00 52.38 78 ALA A C 1
ATOM 624 O O . ALA A 1 78 ? -11.979 -7.108 -5.142 1.00 52.38 78 ALA A O 1
ATOM 625 N N . GLU A 1 79 ? -13.636 -5.795 -5.858 1.00 40.34 79 GLU A N 1
ATOM 626 C CA . GLU A 1 79 ? -14.672 -6.225 -4.892 1.00 40.34 79 GLU A CA 1
ATOM 627 C C . GLU A 1 79 ? -15.058 -7.724 -4.980 1.00 40.34 79 GLU A C 1
ATOM 629 O O . GLU A 1 79 ? -15.978 -8.212 -4.324 1.00 40.34 79 GLU A O 1
ATOM 634 N N . ARG A 1 80 ? -14.391 -8.520 -5.823 1.00 41.72 80 ARG A N 1
ATOM 635 C CA . ARG A 1 80 ? -14.766 -9.922 -6.038 1.00 41.72 80 ARG A CA 1
ATOM 636 C C . ARG A 1 80 ? -14.048 -10.848 -5.054 1.00 41.72 80 ARG A C 1
ATOM 638 O O . ARG A 1 80 ? -13.134 -11.561 -5.453 1.00 41.72 80 ARG A O 1
ATOM 645 N N . GLN A 1 81 ? -14.593 -10.941 -3.839 1.00 44.09 81 GLN A N 1
ATOM 646 C CA . GLN A 1 81 ? -14.383 -12.025 -2.861 1.00 44.09 81 GLN A CA 1
ATOM 647 C C . GLN A 1 81 ? -12.932 -12.193 -2.374 1.00 44.09 81 GLN A C 1
ATOM 649 O O . GLN A 1 81 ? -12.259 -13.168 -2.738 1.00 44.09 81 GLN A O 1
ATOM 654 N N . SER A 1 82 ? -12.456 -11.291 -1.512 1.00 44.94 82 SER A N 1
ATOM 655 C CA . SER A 1 82 ? -11.194 -11.493 -0.798 1.00 44.94 82 SER A CA 1
ATOM 656 C C . SER A 1 82 ? -11.328 -12.495 0.360 1.00 44.94 82 SER A C 1
ATOM 658 O O . SER A 1 82 ? -12.427 -12.958 0.701 1.00 44.94 82 SER A O 1
ATOM 660 N N . MET A 1 83 ? -10.194 -12.895 0.955 1.00 45.25 83 MET A N 1
ATOM 661 C CA . MET A 1 83 ? -10.146 -13.873 2.058 1.00 45.25 83 MET A CA 1
ATOM 662 C C . MET A 1 83 ? -10.997 -13.490 3.261 1.00 45.25 83 MET A C 1
ATOM 664 O O . MET A 1 83 ? -11.411 -14.377 4.011 1.00 45.25 83 MET A O 1
ATOM 668 N N . THR A 1 84 ? -11.291 -12.204 3.421 1.00 42.53 84 THR A N 1
ATOM 669 C CA . THR A 1 84 ? -12.143 -11.673 4.482 1.00 42.53 84 THR A CA 1
ATOM 670 C C . THR A 1 84 ? -13.510 -12.367 4.493 1.00 42.53 84 THR A C 1
ATOM 672 O O . THR A 1 84 ? -14.032 -12.701 5.553 1.00 42.53 84 THR A O 1
ATOM 675 N N . SER A 1 85 ? -14.037 -12.730 3.318 1.00 42.62 85 SER A N 1
ATOM 676 C CA . SER A 1 85 ? -15.290 -13.489 3.185 1.00 42.62 85 SER A CA 1
ATOM 677 C C . SER A 1 85 ? -15.191 -14.980 3.566 1.00 42.62 85 SER A C 1
ATOM 679 O O . SER A 1 85 ? -16.204 -15.589 3.914 1.00 42.62 85 SER A O 1
ATOM 681 N N . LYS A 1 86 ? -13.991 -15.584 3.530 1.00 39.69 86 LYS A N 1
ATOM 682 C CA . LYS A 1 86 ? -13.762 -17.001 3.878 1.00 39.69 86 LYS A CA 1
ATOM 683 C C . LYS A 1 86 ? -13.357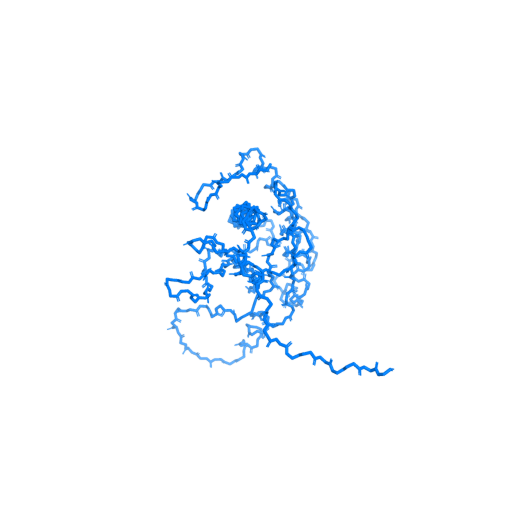 -17.205 5.336 1.00 39.69 86 LYS A C 1
ATOM 685 O O . LYS A 1 86 ? -13.898 -18.106 5.967 1.00 39.69 86 LYS A O 1
ATOM 690 N N . ALA A 1 87 ? -12.488 -16.355 5.884 1.00 42.47 87 ALA A N 1
ATOM 691 C CA . ALA A 1 87 ? -12.092 -16.425 7.294 1.00 42.47 87 ALA A CA 1
ATOM 692 C C . ALA A 1 87 ? -13.275 -16.154 8.244 1.00 42.47 87 ALA A C 1
ATOM 694 O O . ALA A 1 87 ? -13.360 -16.738 9.319 1.00 42.47 87 ALA A O 1
ATOM 695 N N . ARG A 1 88 ? -14.249 -15.340 7.812 1.00 46.62 88 ARG A N 1
ATOM 696 C CA . ARG A 1 88 ? -15.476 -15.053 8.576 1.00 46.62 88 ARG A CA 1
ATOM 697 C C . ARG A 1 88 ? -16.517 -16.185 8.550 1.00 46.62 88 ARG A C 1
ATOM 699 O O . ARG A 1 88 ? -17.447 -16.148 9.343 1.00 46.62 88 ARG A O 1
ATOM 706 N N . LYS A 1 89 ? -16.376 -17.196 7.676 1.00 39.91 89 LYS A N 1
ATOM 707 C CA . LYS A 1 89 ? -17.298 -18.352 7.596 1.00 39.91 89 LYS A CA 1
ATOM 708 C C . LYS A 1 89 ? -16.801 -19.612 8.311 1.00 39.91 89 LYS A C 1
ATOM 710 O O . LYS A 1 89 ? -17.601 -20.515 8.516 1.00 39.91 89 LYS A O 1
ATOM 715 N N . SER A 1 90 ? -15.519 -19.700 8.671 1.00 39.53 90 SER A N 1
ATOM 716 C CA . SER A 1 90 ? -14.925 -20.932 9.218 1.00 39.53 90 SER A CA 1
ATOM 717 C C . SER A 1 90 ? -14.785 -20.966 10.743 1.00 39.53 90 SER A C 1
ATOM 719 O O . SER A 1 90 ? -14.285 -21.953 11.265 1.00 39.53 90 SER A O 1
ATOM 721 N N . PHE A 1 91 ? -15.248 -19.950 11.479 1.00 37.84 91 PHE A N 1
ATOM 722 C CA . PHE A 1 91 ? -15.341 -20.001 12.951 1.00 37.84 91 PHE A CA 1
ATOM 723 C C . PHE A 1 91 ? -16.618 -20.715 13.441 1.00 37.84 91 PHE A C 1
ATOM 725 O O . PHE A 1 91 ? -17.209 -20.356 14.454 1.00 37.84 91 PHE A O 1
ATOM 732 N N . GLY A 1 92 ? -17.052 -21.740 12.706 1.00 37.62 92 GLY A N 1
ATOM 733 C CA . GLY A 1 92 ? -18.114 -22.655 13.099 1.00 37.62 92 GLY A CA 1
ATOM 734 C C . GLY A 1 92 ? -17.648 -24.091 12.882 1.00 37.62 92 GLY A C 1
ATOM 735 O O . GLY A 1 92 ? -17.453 -24.499 11.742 1.00 37.62 92 GLY A O 1
ATOM 736 N N . SER A 1 93 ? -17.504 -24.820 13.991 1.00 37.22 93 SER A N 1
ATOM 737 C CA . SER A 1 93 ? -17.192 -26.254 14.153 1.00 37.22 93 SER A CA 1
ATOM 738 C C . SER A 1 93 ? -15.767 -26.747 13.826 1.00 37.22 93 SER A C 1
ATOM 740 O O . SER A 1 93 ? -15.405 -26.948 12.674 1.00 37.22 93 SER A O 1
ATOM 742 N N . ASN A 1 94 ? -15.006 -26.955 14.912 1.00 39.78 94 ASN A N 1
ATOM 743 C CA . ASN A 1 94 ? -14.044 -28.028 15.228 1.00 39.78 94 ASN A CA 1
ATOM 744 C C . ASN A 1 94 ? -13.532 -28.920 14.078 1.00 39.78 94 ASN A C 1
ATOM 746 O O . ASN A 1 94 ? -14.305 -29.682 13.514 1.00 39.78 94 ASN A O 1
ATOM 750 N N . GLU A 1 95 ? -12.220 -28.923 13.818 1.00 37.66 95 GLU A N 1
ATOM 751 C CA . GLU A 1 95 ? -11.254 -29.940 14.294 1.00 37.66 95 GLU A CA 1
ATOM 752 C C . GLU A 1 95 ? -9.875 -29.741 13.632 1.00 37.66 95 GLU A C 1
ATOM 754 O O . GLU A 1 95 ? -9.726 -29.122 12.578 1.00 37.66 95 GLU A O 1
ATOM 759 N N . GLU A 1 96 ? -8.850 -30.232 14.319 1.00 42.81 96 GLU A N 1
ATOM 760 C CA . GLU A 1 96 ? -7.421 -30.051 14.083 1.00 42.81 96 GLU A CA 1
ATOM 761 C C . GLU A 1 96 ? -6.921 -30.473 12.690 1.00 42.81 96 GLU A C 1
ATOM 763 O O . GLU A 1 96 ? -7.112 -31.605 12.248 1.00 42.81 96 GLU A O 1
ATOM 768 N N . ARG A 1 97 ? -6.094 -29.616 12.072 1.00 35.50 97 ARG A N 1
ATOM 769 C CA . ARG A 1 97 ? -4.825 -30.058 11.464 1.00 35.50 97 ARG A CA 1
ATOM 770 C C . ARG A 1 97 ? -3.876 -28.885 11.226 1.00 35.50 97 ARG A C 1
ATOM 772 O O . ARG A 1 97 ? -3.984 -28.135 10.258 1.00 35.50 97 ARG A O 1
ATOM 779 N N . LEU A 1 98 ? -2.901 -28.774 12.124 1.00 41.44 98 LEU A N 1
ATOM 780 C CA . LEU A 1 98 ? -1.649 -28.060 11.909 1.00 41.44 98 LEU A CA 1
ATOM 781 C C . LEU A 1 98 ? -0.917 -28.641 10.690 1.00 41.44 98 LEU A C 1
ATOM 783 O O . LEU A 1 98 ? -0.355 -29.726 10.767 1.00 41.44 98 LEU A O 1
ATOM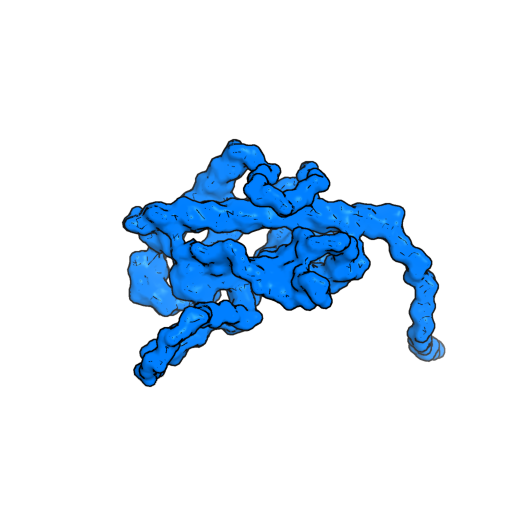 787 N N . THR A 1 99 ? -0.863 -27.875 9.601 1.00 32.28 99 THR A N 1
ATOM 788 C CA . THR A 1 99 ? 0.325 -27.748 8.743 1.00 32.28 99 THR A CA 1
ATOM 789 C C . THR A 1 99 ? 0.305 -26.363 8.102 1.00 32.28 99 THR A C 1
ATOM 791 O O . THR A 1 99 ? -0.661 -25.993 7.439 1.00 32.28 99 THR A O 1
ATOM 794 N N . HIS A 1 100 ? 1.377 -25.602 8.326 1.00 38.12 100 HIS A N 1
ATOM 795 C CA . HIS A 1 100 ? 1.677 -24.294 7.747 1.00 38.12 100 HIS A CA 1
ATOM 796 C C . HIS A 1 100 ? 1.232 -24.149 6.282 1.00 38.12 100 HIS A C 1
ATOM 798 O O . HIS A 1 100 ? 1.796 -24.792 5.397 1.00 38.12 100 HIS A O 1
ATOM 804 N N . LYS A 1 101 ? 0.271 -23.251 6.038 1.00 34.06 101 LYS A N 1
ATOM 805 C CA . LYS A 1 101 ? 0.146 -22.365 4.864 1.00 34.06 101 LYS A CA 1
ATOM 806 C C . LYS A 1 101 ? -1.151 -21.578 5.031 1.00 34.06 101 LYS A C 1
ATOM 808 O O . LYS A 1 101 ? -2.227 -22.109 4.777 1.00 34.06 101 LYS A O 1
ATOM 813 N N . ILE A 1 102 ? -1.051 -20.315 5.449 1.00 38.97 102 ILE A N 1
ATOM 814 C CA . ILE A 1 102 ? -2.173 -19.374 5.341 1.00 38.97 102 ILE A CA 1
ATOM 815 C C . ILE A 1 102 ? -2.528 -19.327 3.847 1.00 38.97 102 ILE A C 1
ATOM 817 O O . ILE A 1 102 ? -1.664 -18.976 3.036 1.00 38.97 102 ILE A O 1
ATOM 821 N N . PRO A 1 103 ? -3.725 -19.772 3.430 1.00 40.41 103 PRO A N 1
ATOM 822 C CA . PRO A 1 103 ? -4.004 -19.971 2.020 1.00 40.41 103 PRO A CA 1
ATOM 823 C C . PRO A 1 103 ? -4.246 -18.614 1.369 1.00 40.41 103 PRO A C 1
ATOM 825 O O . PRO A 1 103 ? -5.382 -18.166 1.348 1.00 40.41 103 PRO A O 1
ATOM 828 N N . ILE A 1 104 ? -3.195 -17.977 0.836 1.00 47.62 104 ILE A N 1
ATOM 829 C CA . ILE A 1 104 ? -3.265 -16.737 0.043 1.00 47.62 104 ILE A CA 1
ATOM 830 C C . ILE A 1 104 ? -4.487 -16.815 -0.881 1.00 47.62 104 ILE A C 1
ATOM 832 O O . ILE A 1 104 ? -4.589 -17.705 -1.732 1.00 47.62 104 ILE A O 1
ATOM 836 N N . GLY A 1 105 ? -5.447 -15.909 -0.685 1.00 46.31 105 GLY A N 1
ATOM 837 C CA . GLY A 1 105 ? -6.701 -15.914 -1.426 1.00 46.31 105 GLY A CA 1
ATOM 838 C C . GLY A 1 105 ? -6.435 -15.835 -2.924 1.00 46.31 105 GLY A C 1
ATOM 839 O O . GLY A 1 105 ? -5.460 -15.225 -3.366 1.00 46.31 105 GLY A O 1
ATOM 840 N N . LYS A 1 106 ? -7.315 -16.419 -3.741 1.00 52.44 106 LYS A N 1
ATOM 841 C CA . LYS A 1 106 ? -7.146 -16.417 -5.203 1.00 52.44 106 LYS A CA 1
ATOM 842 C C . LYS A 1 106 ? -7.253 -15.012 -5.832 1.00 52.44 106 LYS A C 1
ATOM 844 O O . LYS A 1 106 ? -6.865 -14.869 -6.985 1.00 52.44 106 LYS A O 1
ATOM 849 N N . LYS A 1 107 ? -7.777 -13.998 -5.118 1.00 57.50 107 LYS A N 1
ATOM 850 C CA . LYS A 1 107 ? -8.085 -12.657 -5.661 1.00 57.50 107 LYS A CA 1
ATOM 851 C C . LYS A 1 107 ? -7.670 -11.492 -4.737 1.00 57.50 107 LYS A C 1
ATOM 853 O O . LYS A 1 107 ? -7.868 -11.609 -3.526 1.00 57.50 107 LYS A O 1
ATOM 858 N N . PRO A 1 108 ? -7.042 -10.422 -5.270 1.00 56.47 108 PRO A N 1
ATOM 859 C CA . PRO A 1 108 ? -6.673 -9.216 -4.514 1.00 56.47 108 PRO A CA 1
ATOM 860 C C . PRO A 1 108 ? -7.858 -8.481 -3.909 1.00 56.47 108 PRO A C 1
ATOM 862 O O . PRO A 1 108 ? -8.903 -8.437 -4.544 1.00 56.47 108 PRO A O 1
ATOM 865 N N . ASP A 1 109 ? -7.618 -7.796 -2.790 1.00 60.72 109 ASP A N 1
ATOM 866 C CA . ASP A 1 109 ? -8.463 -6.688 -2.332 1.00 60.72 109 ASP A CA 1
ATOM 867 C C . ASP A 1 109 ? -8.168 -5.425 -3.166 1.00 60.72 109 ASP A C 1
ATOM 869 O O . ASP A 1 109 ? -9.073 -4.750 -3.661 1.00 60.72 109 ASP A O 1
ATOM 873 N N . VAL A 1 110 ? -6.877 -5.136 -3.393 1.00 64.94 110 VAL A N 1
ATOM 874 C CA . VAL A 1 110 ? -6.417 -3.986 -4.188 1.00 64.94 110 VAL A CA 1
ATOM 875 C C . VAL A 1 110 ? -5.304 -4.398 -5.154 1.00 64.94 110 VAL A C 1
ATOM 877 O O . VAL A 1 110 ? -4.359 -5.105 -4.789 1.00 64.94 110 VAL A O 1
ATOM 880 N N . MET A 1 111 ? -5.396 -3.925 -6.398 1.00 69.88 111 MET A N 1
ATOM 881 C CA . MET A 1 111 ? -4.317 -3.969 -7.385 1.00 69.88 111 MET A CA 1
ATOM 882 C C . MET A 1 111 ? -3.798 -2.560 -7.644 1.00 69.88 111 MET A C 1
ATOM 884 O O . MET A 1 111 ? -4.561 -1.637 -7.939 1.00 69.88 111 MET A O 1
ATOM 888 N N . VAL A 1 112 ? -2.481 -2.409 -7.551 1.00 63.94 112 VAL A N 1
ATOM 889 C CA . VAL A 1 112 ? -1.801 -1.149 -7.845 1.00 63.94 112 VAL A CA 1
ATOM 890 C C . VAL A 1 112 ? -1.213 -1.244 -9.244 1.00 63.94 112 VAL A C 1
ATOM 892 O O . VAL A 1 112 ? -0.412 -2.136 -9.532 1.00 63.94 112 VAL A O 1
ATOM 895 N N . MET A 1 113 ? -1.621 -0.321 -10.116 1.00 62.81 113 MET A N 1
ATOM 896 C CA . MET A 1 113 ? -1.213 -0.310 -11.515 1.00 62.81 113 MET A CA 1
ATOM 897 C C . MET A 1 113 ? -0.673 1.059 -11.916 1.00 62.81 113 MET A C 1
ATOM 899 O O . MET A 1 113 ? -1.224 2.107 -11.572 1.00 62.81 113 MET A O 1
ATOM 903 N N . THR A 1 114 ? 0.417 1.043 -12.672 1.00 59.28 114 THR A N 1
ATOM 904 C CA . THR A 1 114 ? 0.984 2.242 -13.285 1.00 59.28 114 THR A CA 1
ATOM 905 C C . THR A 1 114 ? 0.288 2.515 -14.614 1.00 59.28 114 THR A C 1
ATOM 907 O O . THR A 1 114 ? 0.167 1.602 -15.427 1.00 59.28 114 THR A O 1
ATOM 910 N N . LYS A 1 115 ? -0.104 3.770 -14.868 1.00 53.31 115 LYS A N 1
ATOM 911 C CA . LYS A 1 115 ? -0.562 4.226 -16.190 1.00 53.31 115 LYS A CA 1
ATOM 912 C C . LYS A 1 115 ? 0.455 5.199 -16.781 1.00 53.31 115 LYS A C 1
ATOM 914 O O . LYS A 1 115 ? 0.994 6.041 -16.068 1.00 53.31 115 LYS A O 1
ATOM 919 N N . TYR A 1 116 ? 0.664 5.117 -18.090 1.00 45.75 116 TYR A N 1
ATOM 920 C CA . TYR A 1 116 ? 1.394 6.121 -18.857 1.00 45.75 116 TYR A CA 1
ATOM 921 C C . TYR A 1 116 ? 0.679 6.335 -20.203 1.00 45.75 116 TYR A C 1
ATOM 923 O O . TYR A 1 116 ? 0.449 5.372 -20.931 1.00 45.75 116 TYR A O 1
ATOM 931 N N . GLY A 1 117 ? 0.280 7.572 -20.522 1.00 51.69 117 GLY A N 1
ATOM 932 C CA . GLY A 1 117 ? -0.534 7.877 -21.714 1.00 51.69 117 GLY A CA 1
ATOM 933 C C . GLY A 1 117 ? -1.995 7.410 -21.601 1.00 51.69 117 GLY A C 1
ATOM 934 O O . GLY A 1 117 ? -2.570 7.471 -20.517 1.00 51.69 117 GLY A O 1
ATOM 935 N N . GLU A 1 118 ? -2.610 6.952 -22.699 1.00 39.78 118 GLU A N 1
ATOM 936 C CA . GLU A 1 118 ? -3.999 6.439 -22.743 1.00 39.78 118 GLU A CA 1
ATOM 937 C C . GLU A 1 118 ? -4.119 4.929 -22.458 1.00 39.78 118 GLU A C 1
ATOM 939 O O . GLU A 1 118 ? -5.217 4.426 -22.220 1.00 39.78 118 GLU A O 1
ATOM 944 N N . ALA A 1 119 ? -3.002 4.200 -22.398 1.00 42.19 119 ALA A N 1
ATOM 945 C CA . ALA A 1 119 ? -3.001 2.760 -22.170 1.00 42.19 119 ALA A CA 1
ATOM 946 C C . ALA A 1 119 ? -3.265 2.426 -20.687 1.00 42.19 119 ALA A C 1
ATOM 948 O O . ALA A 1 119 ? -2.408 2.619 -19.826 1.00 42.19 119 ALA A O 1
ATOM 949 N N . LEU A 1 120 ? -4.464 1.914 -20.388 1.00 44.50 120 LEU A N 1
ATOM 950 C CA . LEU A 1 120 ? -4.850 1.352 -19.081 1.00 44.50 120 LEU A CA 1
ATOM 951 C C . LEU A 1 120 ? -4.579 -0.156 -18.959 1.00 44.50 120 LEU A C 1
ATOM 953 O O . LEU A 1 120 ? -5.008 -0.782 -17.993 1.00 44.50 120 LEU A O 1
ATOM 957 N N . ASP A 1 121 ? -3.888 -0.762 -19.918 1.00 39.47 121 ASP A N 1
ATOM 958 C CA . ASP A 1 121 ? -3.825 -2.216 -19.998 1.00 39.47 121 ASP A CA 1
ATOM 959 C C . ASP A 1 121 ? -2.551 -2.778 -19.351 1.00 39.47 121 ASP A C 1
ATOM 961 O O . ASP A 1 121 ? -1.523 -2.994 -19.996 1.00 39.47 121 ASP A O 1
ATOM 965 N N . GLY A 1 122 ? -2.621 -2.987 -18.033 1.00 44.84 122 GLY A N 1
ATOM 966 C CA . GLY A 1 122 ? -1.506 -3.439 -17.197 1.00 44.84 122 GLY A CA 1
ATOM 967 C C . GLY A 1 122 ? -0.987 -4.851 -17.451 1.00 44.84 122 GLY A C 1
ATOM 968 O O . GLY A 1 122 ? -0.094 -5.280 -16.723 1.00 44.84 122 GLY A O 1
ATOM 969 N N . ILE A 1 123 ? -1.503 -5.587 -18.443 1.00 41.28 123 ILE A N 1
ATOM 970 C CA . ILE A 1 123 ? -0.954 -6.899 -18.828 1.00 41.28 123 ILE A CA 1
ATOM 971 C C . ILE A 1 123 ? -0.857 -7.056 -20.349 1.00 41.28 123 ILE A C 1
ATOM 973 O O . ILE A 1 123 ? 0.168 -7.549 -20.825 1.00 41.28 123 ILE A O 1
ATOM 977 N N . SER A 1 124 ? -1.868 -6.643 -21.129 1.00 38.59 124 SER A N 1
ATOM 978 C CA . SER A 1 124 ? -1.892 -6.967 -22.566 1.00 38.59 124 SER A CA 1
ATOM 979 C C . SER A 1 124 ? -0.938 -6.092 -23.390 1.00 38.59 124 SER A C 1
ATOM 981 O O . SER A 1 124 ? -0.182 -6.614 -24.212 1.00 38.59 124 SER A O 1
ATOM 983 N N . PHE A 1 125 ? -0.863 -4.785 -23.102 1.00 38.06 125 PHE A N 1
ATOM 984 C CA . PHE A 1 125 ? 0.049 -3.889 -23.818 1.00 38.06 125 PHE A CA 1
ATOM 985 C C . PHE A 1 125 ? 1.495 -4.085 -23.355 1.00 38.06 125 PHE A C 1
ATOM 987 O O . PHE A 1 125 ? 2.416 -4.098 -24.164 1.00 38.06 125 PHE A O 1
ATOM 994 N N . VAL A 1 126 ? 1.703 -4.339 -22.061 1.00 42.72 126 VAL A N 1
ATOM 995 C CA . VAL A 1 126 ? 3.034 -4.582 -21.484 1.00 42.72 126 VAL A CA 1
ATOM 996 C C . VAL A 1 126 ? 3.639 -5.884 -22.022 1.00 42.72 126 VAL A C 1
ATOM 998 O O . VAL A 1 126 ? 4.818 -5.907 -22.336 1.00 42.72 126 VAL A O 1
ATOM 1001 N N . GLY A 1 127 ? 2.864 -6.952 -22.235 1.00 41.62 127 GLY A N 1
ATOM 1002 C CA . GLY A 1 127 ? 3.391 -8.188 -22.834 1.00 41.62 127 GLY A CA 1
ATOM 1003 C C . GLY A 1 127 ? 3.842 -8.052 -24.297 1.00 41.62 127 GLY A C 1
ATOM 1004 O O . GLY A 1 127 ? 4.748 -8.771 -24.721 1.00 41.62 127 GLY A O 1
ATOM 1005 N N . VAL A 1 128 ? 3.228 -7.137 -25.057 1.00 39.59 128 VAL A N 1
ATOM 1006 C CA . VAL A 1 128 ? 3.497 -6.927 -26.493 1.00 39.59 128 VAL A CA 1
ATOM 1007 C C . VAL A 1 128 ? 4.535 -5.820 -26.726 1.00 39.59 128 VAL A C 1
ATOM 1009 O O . VAL A 1 128 ? 5.415 -5.986 -27.567 1.00 39.59 128 VAL A O 1
ATOM 1012 N N . ALA A 1 129 ? 4.475 -4.728 -25.957 1.00 37.72 129 ALA A N 1
ATOM 1013 C CA . ALA A 1 129 ? 5.384 -3.582 -26.036 1.00 37.72 129 ALA A CA 1
ATOM 1014 C C . ALA A 1 129 ? 6.624 -3.743 -25.137 1.00 37.72 129 ALA A C 1
ATOM 1016 O O . ALA A 1 129 ? 7.740 -3.426 -25.538 1.00 37.72 129 ALA A O 1
ATOM 1017 N N . CYS A 1 130 ? 6.456 -4.282 -23.927 1.00 42.38 130 CYS A N 1
ATOM 1018 C CA . CYS A 1 130 ? 7.537 -4.501 -22.968 1.00 42.38 130 CYS A CA 1
ATOM 1019 C C . CYS A 1 130 ? 7.967 -5.973 -23.001 1.00 42.38 130 CYS A C 1
ATOM 1021 O O . CYS A 1 130 ? 7.671 -6.758 -22.097 1.00 42.38 130 CYS A O 1
ATOM 1023 N N . ARG A 1 131 ? 8.774 -6.351 -23.999 1.00 42.72 131 ARG A N 1
ATOM 1024 C CA . ARG A 1 131 ? 9.669 -7.514 -23.860 1.00 42.72 131 ARG A CA 1
ATOM 1025 C C . ARG A 1 131 ? 10.772 -7.173 -22.851 1.00 42.72 131 ARG A C 1
ATOM 1027 O O . ARG A 1 131 ? 11.946 -7.158 -23.204 1.00 42.72 131 ARG A O 1
ATOM 1034 N N . SER A 1 132 ? 10.414 -6.833 -21.607 1.00 45.12 132 SER A N 1
ATOM 1035 C CA . SER A 1 132 ? 11.412 -6.627 -20.562 1.00 45.12 132 SER A CA 1
ATOM 1036 C C . SER A 1 132 ? 12.156 -7.945 -20.436 1.00 45.12 132 SER A C 1
ATOM 1038 O O . SER A 1 132 ? 11.546 -8.974 -20.137 1.00 45.12 132 SER A O 1
ATOM 1040 N N . THR A 1 133 ? 13.444 -7.929 -20.729 1.00 41.12 133 THR A N 1
ATOM 1041 C CA . THR A 1 133 ? 14.235 -9.130 -20.982 1.00 41.12 133 THR A CA 1
ATOM 1042 C C . THR A 1 133 ? 14.373 -10.050 -19.771 1.00 41.12 133 THR A C 1
ATOM 1044 O O . THR A 1 133 ? 14.906 -11.134 -19.936 1.00 41.12 133 THR A O 1
ATOM 1047 N N . ASN A 1 134 ? 13.871 -9.688 -18.581 1.00 47.03 134 ASN A N 1
ATOM 1048 C CA . ASN A 1 134 ? 14.194 -10.388 -17.335 1.00 47.03 134 ASN A CA 1
ATOM 1049 C C . ASN A 1 134 ? 13.093 -10.364 -16.251 1.00 47.03 134 ASN A C 1
ATOM 1051 O O . ASN A 1 134 ? 13.425 -10.288 -15.073 1.00 47.03 134 ASN A O 1
ATOM 1055 N N . ASN A 1 135 ? 11.794 -10.384 -16.585 1.00 53.12 135 ASN A N 1
ATOM 1056 C CA . ASN A 1 135 ? 10.720 -10.420 -15.566 1.00 53.12 135 ASN A CA 1
ATOM 1057 C C . ASN A 1 135 ? 10.816 -9.294 -14.499 1.00 53.12 135 ASN A C 1
ATOM 1059 O O . ASN A 1 135 ? 10.386 -9.461 -13.364 1.00 53.12 135 ASN A O 1
ATOM 1063 N N . GLN A 1 136 ? 11.393 -8.138 -14.845 1.00 52.56 136 GLN A N 1
ATOM 1064 C CA . GLN A 1 136 ? 11.685 -7.056 -13.887 1.00 52.56 136 GLN A CA 1
ATOM 1065 C C . GLN A 1 136 ? 10.451 -6.236 -13.490 1.00 52.56 136 GLN A C 1
ATOM 1067 O O . GLN A 1 136 ? 10.514 -5.405 -12.586 1.00 52.56 136 GLN A O 1
ATOM 1072 N N . PHE A 1 137 ? 9.327 -6.474 -14.161 1.00 57.78 137 PHE A N 1
ATOM 1073 C CA . PHE A 1 137 ? 8.048 -5.863 -13.856 1.00 57.78 137 PHE A CA 1
ATOM 1074 C C . PHE A 1 137 ? 7.133 -6.855 -13.175 1.00 57.78 137 PHE A C 1
ATOM 1076 O O . PHE A 1 137 ? 6.932 -7.965 -13.674 1.00 57.78 137 PHE A O 1
ATOM 1083 N N . GLY A 1 138 ? 6.492 -6.403 -12.105 1.00 62.50 138 GLY A N 1
ATOM 1084 C CA . GLY A 1 138 ? 5.397 -7.148 -11.524 1.00 62.50 138 GLY A CA 1
ATOM 1085 C C . GLY A 1 138 ? 4.224 -6.276 -11.131 1.00 62.50 138 GLY A C 1
ATOM 1086 O O . GLY A 1 138 ? 4.393 -5.135 -10.699 1.00 62.50 138 GLY A O 1
ATOM 1087 N N . ILE A 1 139 ? 3.022 -6.830 -11.283 1.00 69.19 139 ILE A N 1
ATOM 1088 C CA . ILE A 1 139 ? 1.809 -6.187 -10.780 1.00 69.19 139 ILE A CA 1
ATOM 1089 C C . ILE A 1 139 ? 1.781 -6.359 -9.275 1.00 69.19 139 ILE A C 1
ATOM 1091 O O . ILE A 1 139 ? 1.884 -7.481 -8.773 1.00 69.19 139 ILE A O 1
ATOM 1095 N N . VAL A 1 140 ? 1.614 -5.254 -8.560 1.00 77.69 140 VAL A N 1
ATOM 1096 C CA . VAL A 1 140 ? 1.598 -5.287 -7.107 1.00 77.69 140 VAL A CA 1
ATOM 1097 C C . VAL A 1 140 ? 0.181 -5.531 -6.611 1.00 77.69 140 VAL A C 1
ATOM 1099 O O . VAL A 1 140 ? -0.778 -4.856 -6.992 1.00 77.69 140 VAL A O 1
ATOM 1102 N N . ARG A 1 141 ? 0.067 -6.545 -5.762 1.00 80.25 141 ARG A N 1
ATOM 1103 C CA . ARG A 1 141 ? -1.163 -7.038 -5.172 1.00 80.25 141 ARG A CA 1
ATOM 1104 C C . ARG A 1 141 ? -1.121 -6.787 -3.676 1.00 80.25 141 ARG A C 1
ATOM 1106 O O . ARG A 1 141 ? -0.218 -7.266 -2.994 1.00 80.25 141 ARG A O 1
ATOM 1113 N N . ILE A 1 142 ? -2.145 -6.116 -3.176 1.00 82.69 142 ILE A N 1
ATOM 1114 C CA . ILE A 1 142 ? -2.357 -5.937 -1.748 1.00 82.69 142 ILE A CA 1
ATOM 1115 C C . ILE A 1 142 ? -3.545 -6.792 -1.348 1.00 82.69 142 ILE A C 1
ATOM 1117 O O . ILE A 1 142 ? -4.579 -6.809 -2.024 1.00 82.69 142 ILE A O 1
ATOM 1121 N N . GLN A 1 143 ? -3.358 -7.543 -0.274 1.00 83.00 143 GLN A N 1
ATOM 1122 C CA . GLN A 1 143 ? -4.404 -8.369 0.293 1.00 83.00 143 GLN A CA 1
ATOM 1123 C C . GLN A 1 143 ? -4.561 -8.050 1.773 1.00 83.00 143 GLN A C 1
ATOM 1125 O O . GLN A 1 143 ? -3.569 -7.823 2.458 1.00 83.00 143 GLN A O 1
ATOM 1130 N N . VAL A 1 144 ? -5.795 -8.060 2.255 1.00 79.00 144 VAL A N 1
ATOM 1131 C CA . VAL A 1 144 ? -6.123 -7.877 3.665 1.00 79.00 144 VAL A CA 1
ATOM 1132 C C . VAL A 1 144 ? -6.740 -9.164 4.197 1.00 79.00 144 VAL A C 1
ATOM 1134 O O . VAL A 1 144 ? -7.554 -9.806 3.529 1.00 79.00 144 VAL A O 1
ATOM 1137 N N . ALA A 1 145 ? -6.348 -9.568 5.401 1.00 77.06 145 ALA A N 1
ATOM 1138 C CA . ALA A 1 145 ? -7.046 -10.610 6.142 1.00 77.06 145 ALA A CA 1
ATOM 1139 C C . ALA A 1 145 ? -7.085 -10.257 7.629 1.00 77.06 145 ALA A C 1
ATOM 1141 O O . ALA A 1 145 ? -6.076 -10.321 8.320 1.00 77.06 145 ALA A O 1
ATOM 1142 N N . GLY A 1 146 ? -8.264 -9.882 8.127 1.00 78.88 146 GLY A N 1
ATOM 1143 C CA . GLY A 1 146 ? -8.383 -9.379 9.495 1.00 78.88 146 GLY A CA 1
ATOM 1144 C C . GLY A 1 146 ? -7.602 -8.074 9.661 1.00 78.88 146 GLY A C 1
ATOM 1145 O O . GLY A 1 146 ? -7.940 -7.073 9.032 1.00 78.88 146 GLY A O 1
ATOM 1146 N N . GLU A 1 147 ? -6.571 -8.092 10.502 1.00 85.12 147 GLU A N 1
ATOM 1147 C CA . GLU A 1 147 ? -5.673 -6.950 10.728 1.00 85.12 147 GLU A CA 1
ATOM 1148 C C . GLU A 1 147 ? -4.379 -7.036 9.909 1.00 85.12 147 GLU A C 1
ATOM 1150 O O . GLU A 1 147 ? -3.611 -6.076 9.883 1.00 85.12 147 GLU A O 1
ATOM 1155 N N . ASP A 1 148 ? -4.153 -8.152 9.214 1.00 87.25 148 ASP A N 1
ATOM 1156 C CA . ASP A 1 148 ? -2.957 -8.378 8.415 1.00 87.25 148 ASP A CA 1
ATOM 1157 C C . ASP A 1 148 ? -3.082 -7.772 7.015 1.00 87.25 148 ASP A C 1
ATOM 1159 O O . ASP A 1 148 ? -4.054 -8.004 6.286 1.00 87.25 148 ASP A O 1
ATOM 1163 N N . LEU A 1 149 ? -2.037 -7.057 6.612 1.00 89.44 149 LEU A N 1
ATOM 1164 C CA . LEU A 1 149 ? -1.815 -6.509 5.286 1.00 89.44 149 LEU A CA 1
ATOM 1165 C C . LEU A 1 149 ? -0.675 -7.273 4.607 1.00 89.44 149 LEU A C 1
ATOM 1167 O O . LEU A 1 149 ? 0.462 -7.267 5.072 1.00 89.44 149 LEU A O 1
ATOM 1171 N N . PHE A 1 150 ? -0.973 -7.895 3.472 1.00 86.94 150 PHE A N 1
ATOM 1172 C CA . PHE A 1 150 ? -0.028 -8.679 2.685 1.00 86.94 150 PHE A CA 1
ATOM 1173 C C . PHE A 1 150 ? 0.339 -7.938 1.407 1.00 86.94 150 PHE A C 1
ATOM 1175 O O . PHE A 1 150 ? -0.536 -7.583 0.609 1.00 86.94 150 PHE A O 1
ATOM 1182 N N . LEU A 1 151 ? 1.638 -7.802 1.160 1.00 88.62 151 LEU A N 1
ATOM 1183 C CA . LEU A 1 151 ? 2.183 -7.310 -0.095 1.00 88.62 151 LEU A CA 1
ATOM 1184 C C . LEU A 1 151 ? 2.682 -8.489 -0.931 1.00 88.62 151 LEU A C 1
ATOM 1186 O O . LEU A 1 151 ? 3.537 -9.263 -0.505 1.00 88.62 151 LEU A O 1
ATOM 1190 N N . ASN A 1 152 ? 2.147 -8.628 -2.140 1.00 84.12 152 ASN A N 1
ATOM 1191 C CA . ASN A 1 152 ? 2.555 -9.658 -3.089 1.00 84.12 152 ASN A CA 1
ATOM 1192 C C . ASN A 1 152 ? 2.820 -9.033 -4.460 1.00 84.12 152 ASN A C 1
ATOM 1194 O O . ASN A 1 152 ? 2.218 -8.023 -4.819 1.00 84.12 152 ASN A O 1
ATOM 1198 N N . ILE A 1 153 ? 3.676 -9.657 -5.263 1.00 80.12 153 ILE A N 1
ATOM 1199 C CA . ILE A 1 153 ? 3.978 -9.206 -6.625 1.00 80.12 153 ILE A CA 1
ATOM 1200 C C . ILE A 1 153 ? 3.722 -10.352 -7.599 1.00 80.12 153 ILE A C 1
ATOM 1202 O O . ILE A 1 153 ? 4.165 -11.476 -7.381 1.00 80.12 153 ILE A O 1
ATOM 1206 N N . LEU A 1 154 ? 3.000 -10.073 -8.681 1.00 76.62 154 LEU A N 1
ATOM 1207 C CA . LEU A 1 154 ? 2.822 -10.988 -9.802 1.00 76.62 154 LEU A CA 1
ATOM 1208 C C . LEU A 1 154 ? 3.986 -10.834 -10.779 1.00 76.62 154 LEU A C 1
ATOM 1210 O O . LEU A 1 154 ? 4.058 -9.823 -11.472 1.00 76.62 154 LEU A O 1
ATOM 1214 N N . VAL A 1 155 ? 4.854 -11.837 -10.862 1.00 74.19 155 VAL A N 1
ATOM 1215 C CA . VAL A 1 155 ? 6.012 -11.866 -11.768 1.00 74.19 155 VAL A CA 1
ATOM 1216 C C . VAL A 1 155 ? 6.008 -13.184 -12.538 1.00 74.19 155 VAL A C 1
ATOM 1218 O O . VAL A 1 155 ? 5.522 -14.195 -12.036 1.00 74.19 155 VAL A O 1
ATOM 1221 N N . LYS A 1 156 ? 6.524 -13.205 -13.769 1.00 69.94 156 LYS A N 1
ATOM 1222 C CA . LYS A 1 156 ? 6.739 -14.469 -14.485 1.00 69.94 156 LYS A CA 1
ATOM 1223 C C . LYS A 1 156 ? 7.870 -15.264 -13.823 1.00 69.94 156 LYS A C 1
ATOM 1225 O O . LYS A 1 156 ? 8.891 -14.701 -13.439 1.00 69.94 156 LYS A O 1
ATOM 1230 N N . ASP A 1 157 ? 7.693 -16.569 -13.680 1.00 71.44 157 ASP A N 1
ATOM 1231 C CA . ASP A 1 157 ? 8.760 -17.463 -13.234 1.00 71.44 157 ASP A CA 1
ATOM 1232 C C . ASP A 1 157 ? 9.770 -17.743 -14.367 1.00 71.44 157 ASP A C 1
ATOM 1234 O O . ASP A 1 157 ? 9.649 -17.227 -15.483 1.00 71.44 157 ASP A O 1
ATOM 1238 N N . ALA A 1 158 ? 10.772 -18.583 -14.092 1.00 74.44 158 ALA A N 1
ATOM 1239 C CA . ALA A 1 158 ? 11.757 -19.015 -15.089 1.00 74.44 158 ALA A CA 1
ATOM 1240 C C . ALA A 1 158 ? 11.133 -19.763 -16.287 1.00 74.44 158 ALA A C 1
ATOM 1242 O O . ALA A 1 158 ? 11.752 -19.859 -17.341 1.00 74.44 158 ALA A O 1
ATOM 1243 N N . SER A 1 159 ? 9.905 -20.273 -16.143 1.00 73.88 159 SER A N 1
ATOM 1244 C CA . SER A 1 159 ? 9.131 -20.925 -17.208 1.00 73.88 159 SER A CA 1
ATOM 1245 C C . SER A 1 159 ? 8.225 -19.942 -17.966 1.00 73.88 159 SER A C 1
ATOM 1247 O O . SER A 1 159 ? 7.454 -20.353 -18.830 1.00 73.88 159 SER A O 1
ATOM 1249 N N . GLY A 1 160 ? 8.280 -18.644 -17.647 1.00 69.81 160 GLY A N 1
ATOM 1250 C CA . GLY A 1 160 ? 7.443 -17.610 -18.254 1.00 69.81 160 GLY A CA 1
ATOM 1251 C C . GLY A 1 160 ? 6.004 -17.565 -17.724 1.00 69.81 160 GLY A C 1
ATOM 1252 O O . GLY A 1 160 ? 5.192 -16.803 -18.257 1.00 69.81 160 GLY A O 1
ATOM 1253 N N . ILE A 1 161 ? 5.677 -18.338 -16.683 1.00 70.94 161 ILE A N 1
ATOM 1254 C CA . ILE A 1 161 ? 4.332 -18.430 -16.105 1.00 70.94 161 ILE A CA 1
ATOM 1255 C C . ILE A 1 161 ? 4.166 -17.344 -15.033 1.00 70.94 161 ILE A C 1
ATOM 1257 O O . ILE A 1 161 ? 4.961 -17.302 -14.093 1.00 70.94 161 ILE A O 1
ATOM 1261 N N . PRO A 1 162 ? 3.139 -16.477 -15.110 1.00 69.12 162 PRO A N 1
ATOM 1262 C CA . PRO A 1 162 ? 2.855 -15.505 -14.057 1.00 69.12 162 PRO A CA 1
ATOM 1263 C C . PRO A 1 162 ? 2.539 -16.188 -12.718 1.00 69.12 162 PRO A C 1
ATOM 1265 O O . PRO A 1 162 ? 1.605 -16.987 -12.624 1.00 69.12 162 PRO A O 1
ATOM 1268 N N . ARG A 1 163 ? 3.290 -15.850 -11.667 1.00 70.25 163 ARG A N 1
ATOM 1269 C CA . ARG A 1 163 ? 3.084 -16.322 -10.292 1.00 70.25 163 ARG A CA 1
ATOM 1270 C C . ARG A 1 163 ? 3.127 -15.172 -9.298 1.00 70.25 163 ARG A C 1
ATOM 1272 O O . ARG A 1 163 ? 3.884 -14.219 -9.463 1.00 70.25 163 ARG A O 1
ATOM 1279 N N . TYR A 1 164 ? 2.308 -15.275 -8.256 1.00 75.12 164 TYR A N 1
ATOM 1280 C CA . TYR A 1 164 ? 2.386 -14.365 -7.120 1.00 75.12 164 TYR A CA 1
ATOM 1281 C C . TYR A 1 164 ? 3.518 -14.792 -6.191 1.00 75.12 164 TYR A C 1
ATOM 1283 O O . TYR A 1 164 ? 3.547 -15.933 -5.732 1.00 75.12 164 TYR A O 1
ATOM 1291 N N . PHE A 1 165 ? 4.403 -13.851 -5.892 1.00 79.12 165 PHE A N 1
ATOM 1292 C CA . PHE A 1 165 ? 5.445 -13.973 -4.888 1.00 79.12 165 PHE A CA 1
ATOM 1293 C C . PHE A 1 165 ? 5.093 -13.093 -3.697 1.00 79.12 165 PHE A C 1
ATOM 1295 O O . PHE A 1 165 ? 4.684 -11.941 -3.865 1.00 79.12 165 PHE A O 1
ATOM 1302 N N . HIS A 1 166 ? 5.233 -13.654 -2.503 1.00 85.25 166 HIS A N 1
ATOM 1303 C CA . HIS A 1 166 ? 5.075 -12.910 -1.267 1.00 85.25 166 HIS A CA 1
ATOM 1304 C C . HIS A 1 166 ? 6.278 -11.991 -1.064 1.00 85.25 166 HIS A C 1
ATOM 1306 O O . HIS A 1 166 ? 7.413 -12.444 -1.202 1.00 85.25 166 HIS A O 1
ATOM 1312 N N . VAL A 1 167 ? 6.020 -10.716 -0.775 1.00 86.25 167 VAL A N 1
ATOM 1313 C CA . VAL A 1 167 ? 7.069 -9.748 -0.442 1.00 86.25 167 VAL A CA 1
ATOM 1314 C C . VAL A 1 167 ? 7.201 -9.661 1.063 1.00 86.25 167 VAL A C 1
ATOM 1316 O O . VAL A 1 167 ? 8.277 -9.922 1.586 1.00 86.25 167 VAL A O 1
ATOM 1319 N N . ASP A 1 168 ? 6.112 -9.283 1.732 1.00 89.69 168 ASP A N 1
ATOM 1320 C CA . ASP A 1 168 ? 6.105 -9.021 3.167 1.00 89.69 168 ASP A CA 1
ATOM 1321 C C . ASP A 1 168 ? 4.660 -8.944 3.706 1.00 89.69 168 ASP A C 1
ATOM 1323 O O . ASP A 1 168 ? 3.693 -8.810 2.936 1.00 89.69 168 ASP A O 1
ATOM 1327 N N . GLN A 1 169 ? 4.512 -9.050 5.025 1.00 92.00 169 GLN A N 1
ATOM 1328 C CA . GLN A 1 169 ? 3.252 -9.023 5.765 1.00 92.00 169 GLN A CA 1
ATOM 1329 C C . GLN A 1 169 ? 3.412 -8.193 7.036 1.00 92.00 169 GLN A C 1
ATOM 1331 O O . GLN A 1 169 ? 4.367 -8.368 7.788 1.00 92.00 169 GLN A O 1
ATOM 1336 N N . VAL A 1 170 ? 2.424 -7.349 7.329 1.00 93.69 170 VAL A N 1
ATOM 1337 C CA . VAL A 1 170 ? 2.387 -6.569 8.573 1.00 93.69 170 VAL A CA 1
ATOM 1338 C C . VAL A 1 170 ? 0.979 -6.504 9.139 1.00 93.69 170 VAL A C 1
ATOM 1340 O O . VAL A 1 170 ? 0.005 -6.523 8.394 1.00 93.69 170 VAL A O 1
ATOM 1343 N N . GLU A 1 171 ? 0.871 -6.345 10.451 1.00 92.06 171 GLU A N 1
ATOM 1344 C CA . GLU A 1 171 ? -0.402 -6.090 11.119 1.00 92.06 171 GLU A CA 1
ATOM 1345 C C . GLU A 1 171 ? -0.641 -4.576 11.239 1.00 92.06 171 GLU A C 1
ATOM 1347 O O . GLU A 1 171 ? 0.251 -3.825 11.643 1.00 92.06 171 GLU A O 1
ATOM 1352 N N . ILE A 1 172 ? -1.836 -4.103 10.887 1.00 90.81 172 ILE A N 1
ATOM 1353 C CA . ILE A 1 172 ? -2.160 -2.673 10.886 1.00 90.81 172 ILE A CA 1
ATOM 1354 C C . ILE A 1 172 ? -2.349 -2.165 12.335 1.00 90.81 172 ILE A C 1
ATOM 1356 O O . ILE A 1 172 ? -3.131 -2.735 13.100 1.00 90.81 172 ILE A O 1
ATOM 1360 N N . PRO A 1 173 ? -1.669 -1.076 12.752 1.00 92.31 173 PRO A N 1
ATOM 1361 C CA . PRO A 1 173 ? -1.864 -0.465 14.061 1.00 92.31 173 PRO A CA 1
ATOM 1362 C C . PRO A 1 173 ? -3.169 0.332 14.089 1.00 92.31 173 PRO A C 1
ATOM 1364 O O . PRO A 1 173 ? -3.213 1.474 13.640 1.00 92.31 173 PRO A O 1
ATOM 1367 N N . PHE A 1 174 ? -4.222 -0.235 14.668 1.00 88.31 174 PHE A N 1
ATOM 1368 C CA . PHE A 1 174 ? -5.502 0.466 14.846 1.00 88.31 174 PHE A CA 1
ATOM 1369 C C . PHE A 1 174 ? -5.573 1.333 16.101 1.00 88.31 174 PHE A C 1
ATOM 1371 O O . PHE A 1 174 ? -6.488 2.138 16.236 1.00 88.31 174 PHE A O 1
ATOM 1378 N N . THR A 1 175 ? -4.611 1.200 17.017 1.00 83.94 175 THR A N 1
ATOM 1379 C CA . THR A 1 175 ? -4.588 1.981 18.256 1.00 83.94 175 THR A CA 1
ATOM 1380 C C . THR A 1 175 ? -3.201 2.545 18.534 1.00 83.94 175 THR A C 1
ATOM 1382 O O . THR A 1 175 ? -2.178 1.987 18.127 1.00 83.94 175 THR A O 1
ATOM 1385 N N . LYS A 1 176 ? -3.161 3.621 19.326 1.00 83.38 176 LYS A N 1
ATOM 1386 C CA . LYS A 1 176 ? -1.914 4.215 19.834 1.00 83.38 176 LYS A CA 1
ATOM 1387 C C . LYS A 1 176 ? -1.138 3.281 20.771 1.00 83.38 176 LYS A C 1
ATOM 1389 O O . LYS A 1 176 ? 0.026 3.536 21.034 1.00 83.38 176 LYS A O 1
ATOM 1394 N N . ASN A 1 177 ? -1.741 2.190 21.244 1.00 82.12 177 ASN A N 1
ATOM 1395 C CA . ASN A 1 177 ? -1.086 1.236 22.144 1.00 82.12 177 ASN A CA 1
ATOM 1396 C C . ASN A 1 177 ? -0.241 0.197 21.387 1.00 82.12 177 ASN A C 1
ATOM 1398 O O . ASN A 1 177 ? 0.538 -0.534 21.993 1.00 82.12 177 ASN A O 1
ATOM 1402 N N . THR A 1 178 ? -0.355 0.141 20.056 1.00 83.38 178 THR A N 1
ATOM 1403 C CA . THR A 1 178 ? 0.383 -0.792 19.192 1.00 83.38 178 THR A CA 1
ATOM 1404 C C . THR A 1 178 ? 1.459 -0.082 18.367 1.00 83.38 178 THR A C 1
ATOM 1406 O O . THR A 1 178 ? 1.612 -0.350 17.177 1.00 83.38 178 THR A O 1
ATOM 1409 N N . LEU A 1 179 ? 2.217 0.841 18.976 1.00 84.00 179 LEU A N 1
ATOM 1410 C CA . LEU A 1 179 ? 3.262 1.614 18.278 1.00 84.00 179 LEU A CA 1
ATOM 1411 C C . LEU A 1 179 ? 4.330 0.731 17.622 1.00 84.00 179 LEU A C 1
ATOM 1413 O O . LEU A 1 179 ? 4.848 1.082 16.567 1.00 84.00 179 LEU A O 1
ATOM 1417 N N . TRP A 1 180 ? 4.611 -0.441 18.193 1.00 89.06 180 TRP A N 1
ATOM 1418 C CA . TRP A 1 180 ? 5.560 -1.407 17.632 1.00 89.06 180 TRP A CA 1
ATOM 1419 C C . TRP A 1 180 ? 5.155 -1.931 16.241 1.00 89.06 180 TRP A C 1
ATOM 1421 O O . TRP A 1 180 ? 6.008 -2.410 15.502 1.00 89.06 180 TRP A O 1
ATOM 1431 N N . ARG A 1 181 ? 3.877 -1.800 15.851 1.00 92.94 181 ARG A N 1
ATOM 1432 C CA . ARG A 1 181 ? 3.368 -2.152 14.511 1.00 92.94 181 ARG A CA 1
ATOM 1433 C C . ARG A 1 181 ? 3.496 -1.015 13.491 1.00 92.94 181 ARG A C 1
ATOM 1435 O O . ARG A 1 181 ? 3.383 -1.249 12.291 1.00 92.94 181 ARG A O 1
ATOM 1442 N N . VAL A 1 182 ? 3.749 0.216 13.943 1.00 94.94 182 VAL A N 1
ATOM 1443 C CA . VAL A 1 182 ? 3.813 1.406 13.077 1.00 94.94 182 VAL A CA 1
ATOM 1444 C C . VAL A 1 182 ? 5.037 1.370 12.170 1.00 94.94 182 VAL A C 1
ATOM 1446 O O . VAL A 1 182 ? 4.909 1.580 10.965 1.00 94.94 182 VAL A O 1
ATOM 1449 N N . GLU A 1 183 ? 6.215 1.067 12.718 1.00 95.25 183 GLU A N 1
ATOM 1450 C CA . GLU A 1 183 ? 7.442 0.998 11.921 1.00 95.25 183 GLU A CA 1
ATOM 1451 C C . GLU A 1 183 ? 7.375 -0.089 10.828 1.00 95.25 183 GLU A C 1
ATOM 1453 O O . GLU A 1 183 ? 7.654 0.246 9.672 1.00 95.25 183 GLU A O 1
ATOM 1458 N N . PRO A 1 184 ? 6.959 -1.342 11.115 1.00 96.06 184 PRO A N 1
ATOM 1459 C CA . PRO A 1 184 ? 6.742 -2.353 10.080 1.00 96.06 184 PRO A CA 1
ATOM 1460 C C . PRO A 1 184 ? 5.792 -1.889 8.974 1.00 96.06 184 PRO A C 1
ATOM 1462 O O . PRO A 1 184 ? 6.127 -2.003 7.796 1.00 96.06 184 PRO A O 1
ATOM 1465 N N . LEU A 1 185 ? 4.647 -1.292 9.327 1.00 96.06 185 LEU A N 1
ATOM 1466 C CA . LEU A 1 185 ? 3.696 -0.795 8.331 1.00 96.06 185 LEU A CA 1
ATOM 1467 C C . LEU A 1 185 ? 4.311 0.287 7.432 1.00 96.06 185 LEU A C 1
ATOM 1469 O O . LEU A 1 185 ? 4.154 0.242 6.211 1.00 96.06 185 LEU A O 1
ATOM 1473 N N . ILE A 1 186 ? 5.031 1.249 8.013 1.00 96.50 186 ILE A N 1
ATOM 1474 C CA . ILE A 1 186 ? 5.711 2.300 7.244 1.00 96.50 186 ILE A CA 1
ATOM 1475 C C . ILE A 1 186 ? 6.749 1.679 6.306 1.00 96.50 186 ILE A C 1
ATOM 1477 O O . ILE A 1 186 ? 6.790 2.027 5.126 1.00 96.50 186 ILE A O 1
ATOM 1481 N N . ARG A 1 187 ? 7.557 0.727 6.790 1.00 96.00 187 ARG A N 1
ATOM 1482 C CA . ARG A 1 187 ? 8.546 0.016 5.966 1.00 96.00 187 ARG A CA 1
ATOM 1483 C C . ARG A 1 187 ? 7.893 -0.734 4.805 1.00 96.00 187 ARG A C 1
ATOM 1485 O O . ARG A 1 187 ? 8.400 -0.644 3.685 1.00 96.00 187 ARG A O 1
ATOM 1492 N N . LEU A 1 188 ? 6.761 -1.400 5.033 1.00 95.62 188 LEU A N 1
ATOM 1493 C CA . LEU A 1 188 ? 5.998 -2.086 3.986 1.00 95.62 188 LEU A CA 1
ATOM 1494 C C . LEU A 1 188 ? 5.517 -1.106 2.905 1.00 95.62 188 LEU A C 1
ATOM 1496 O O . LEU A 1 188 ? 5.699 -1.334 1.708 1.00 95.62 188 LEU A O 1
ATOM 1500 N N . LEU A 1 189 ? 4.930 0.016 3.323 1.00 95.62 189 LEU A N 1
ATOM 1501 C CA . LEU A 1 189 ? 4.387 1.035 2.425 1.00 95.62 189 LEU A CA 1
ATOM 1502 C C . LEU A 1 189 ? 5.477 1.774 1.631 1.00 95.62 189 LEU A C 1
ATOM 1504 O O . LEU A 1 189 ? 5.302 2.054 0.442 1.00 95.62 189 LEU A O 1
ATOM 1508 N N . LEU A 1 190 ? 6.630 2.043 2.249 1.00 95.81 190 LEU A N 1
ATOM 1509 C CA . LEU A 1 190 ? 7.793 2.591 1.550 1.00 95.81 190 LEU A CA 1
ATOM 1510 C C . LEU A 1 190 ? 8.394 1.572 0.576 1.00 95.81 190 LEU A C 1
ATOM 1512 O O . LEU A 1 190 ? 8.761 1.947 -0.536 1.00 95.81 190 LEU A O 1
ATOM 1516 N N . THR A 1 191 ? 8.438 0.288 0.938 1.00 93.50 191 THR A N 1
ATOM 1517 C CA . THR A 1 191 ? 8.856 -0.795 0.030 1.00 93.50 191 THR A CA 1
ATOM 1518 C C . THR A 1 191 ? 7.958 -0.847 -1.203 1.00 93.50 191 THR A C 1
ATOM 1520 O O . THR A 1 191 ? 8.457 -0.846 -2.330 1.00 93.50 191 THR A O 1
ATOM 1523 N N . LEU A 1 192 ? 6.636 -0.786 -1.011 1.00 91.81 192 LEU A N 1
ATOM 1524 C CA . LEU A 1 192 ? 5.666 -0.662 -2.098 1.00 91.81 192 LEU A CA 1
ATOM 1525 C C . LEU A 1 192 ? 5.968 0.557 -2.987 1.00 91.81 192 LEU A C 1
ATOM 1527 O O . LEU A 1 192 ? 6.022 0.420 -4.210 1.00 91.81 192 LEU A O 1
ATOM 1531 N N . ARG A 1 193 ? 6.197 1.739 -2.399 1.00 92.44 193 ARG A N 1
ATOM 1532 C CA . ARG A 1 193 ? 6.555 2.949 -3.157 1.00 92.44 193 ARG A CA 1
ATOM 1533 C C . ARG A 1 193 ? 7.816 2.731 -3.995 1.00 92.44 193 ARG A C 1
ATOM 1535 O O . ARG A 1 193 ? 7.817 3.046 -5.182 1.00 92.44 193 ARG A O 1
ATOM 1542 N N . ASN A 1 194 ? 8.854 2.148 -3.403 1.00 91.94 194 ASN A N 1
ATOM 1543 C CA . ASN A 1 194 ? 10.121 1.864 -4.072 1.00 91.94 194 ASN A CA 1
ATOM 1544 C C . ASN A 1 194 ? 9.930 0.938 -5.282 1.00 91.94 194 ASN A C 1
ATOM 1546 O O . ASN A 1 194 ? 10.440 1.221 -6.368 1.00 91.94 194 ASN A O 1
ATOM 1550 N N . ILE A 1 195 ? 9.121 -0.116 -5.120 1.00 86.94 195 ILE A N 1
ATOM 1551 C CA . ILE A 1 195 ? 8.759 -1.032 -6.207 1.00 86.94 195 ILE A CA 1
ATOM 1552 C C . ILE A 1 195 ? 8.057 -0.273 -7.337 1.00 86.94 195 ILE A C 1
ATOM 1554 O O . ILE A 1 195 ? 8.409 -0.430 -8.508 1.00 86.94 195 ILE A O 1
ATOM 1558 N N . MET A 1 196 ? 7.088 0.581 -6.998 1.00 86.12 196 MET A N 1
ATOM 1559 C CA . MET A 1 196 ? 6.327 1.336 -7.992 1.00 86.12 196 MET A CA 1
ATOM 1560 C C . MET A 1 196 ? 7.182 2.348 -8.762 1.00 86.12 196 MET A C 1
ATOM 1562 O O . MET A 1 196 ? 6.962 2.526 -9.959 1.00 86.12 196 MET A O 1
ATOM 1566 N N . ILE A 1 197 ? 8.179 2.964 -8.121 1.00 87.69 197 ILE A N 1
ATOM 1567 C CA . ILE A 1 197 ? 9.135 3.869 -8.779 1.00 87.69 197 ILE A CA 1
ATOM 1568 C C . ILE A 1 197 ? 9.928 3.127 -9.860 1.00 87.69 197 ILE A C 1
ATOM 1570 O O . ILE A 1 197 ? 10.028 3.602 -10.996 1.00 87.69 197 ILE A O 1
ATOM 1574 N N . VAL A 1 198 ? 10.463 1.950 -9.524 1.00 84.88 198 VAL A N 1
ATOM 1575 C CA . VAL A 1 198 ? 11.199 1.113 -10.481 1.00 84.88 198 VAL A CA 1
ATOM 1576 C C . VAL A 1 198 ? 10.270 0.658 -11.604 1.00 84.88 198 VAL A C 1
ATOM 1578 O O . VAL A 1 198 ? 10.593 0.859 -12.772 1.00 84.88 198 VAL A O 1
ATOM 1581 N N . ASN A 1 199 ? 9.079 0.148 -11.274 1.00 80.62 199 ASN A N 1
ATOM 1582 C CA . ASN A 1 199 ? 8.090 -0.280 -12.265 1.00 80.62 199 ASN A CA 1
ATOM 1583 C C . ASN A 1 199 ? 7.703 0.858 -13.226 1.00 80.62 199 ASN A C 1
ATOM 1585 O O . ASN A 1 199 ? 7.606 0.640 -14.430 1.00 80.62 199 ASN A O 1
ATOM 1589 N N . GLN A 1 200 ? 7.511 2.081 -12.724 1.00 79.62 200 GLN A N 1
ATOM 1590 C CA . GLN A 1 200 ? 7.261 3.255 -13.561 1.00 79.62 200 GLN A CA 1
ATOM 1591 C C . GLN A 1 200 ? 8.435 3.558 -14.495 1.00 79.62 200 GLN A C 1
ATOM 1593 O O . GLN A 1 200 ? 8.230 3.808 -15.680 1.00 79.62 200 GLN A O 1
ATOM 1598 N N . SER A 1 201 ? 9.665 3.539 -13.974 1.00 81.31 201 SER A N 1
ATOM 1599 C CA . SER A 1 201 ? 10.858 3.816 -14.779 1.00 81.31 201 SER A CA 1
ATOM 1600 C C . SER A 1 201 ? 11.045 2.801 -15.897 1.00 81.31 201 SER A C 1
ATOM 1602 O O . SER A 1 201 ? 11.298 3.184 -17.039 1.00 81.31 201 SER A O 1
ATOM 1604 N N . LEU A 1 202 ? 10.886 1.516 -15.583 1.00 77.81 202 LEU A N 1
ATOM 1605 C CA . LEU A 1 202 ? 10.986 0.462 -16.576 1.00 77.81 202 LEU A CA 1
ATOM 1606 C C . LEU A 1 202 ? 9.881 0.620 -17.638 1.00 77.81 202 LEU A C 1
ATOM 1608 O O . LEU A 1 202 ? 10.155 0.436 -18.823 1.00 77.81 202 LEU A O 1
ATOM 1612 N N . LEU A 1 203 ? 8.645 0.979 -17.245 1.00 75.25 203 LEU A N 1
ATOM 1613 C CA . LEU A 1 203 ? 7.508 1.104 -18.177 1.00 75.25 203 LEU A CA 1
ATOM 1614 C C . LEU A 1 203 ? 7.776 2.196 -19.208 1.00 75.25 203 LEU A C 1
ATOM 1616 O O . LEU A 1 203 ? 7.563 1.996 -20.401 1.00 75.25 203 LEU A O 1
ATOM 1620 N N . ILE A 1 204 ? 8.278 3.336 -18.731 1.00 75.75 204 ILE A N 1
ATOM 1621 C CA . ILE A 1 204 ? 8.659 4.468 -19.575 1.00 75.75 204 ILE A CA 1
ATOM 1622 C C . ILE A 1 204 ? 9.746 4.046 -20.564 1.00 75.75 204 ILE A C 1
ATOM 1624 O O . ILE A 1 204 ? 9.603 4.297 -21.757 1.00 75.75 204 ILE A O 1
ATOM 1628 N N . GLN A 1 205 ? 10.792 3.359 -20.095 1.00 76.12 205 GLN A N 1
ATOM 1629 C CA . GLN A 1 205 ? 11.884 2.900 -20.960 1.00 76.12 205 GLN A CA 1
ATOM 1630 C C . GLN A 1 205 ? 11.390 1.958 -22.061 1.00 76.12 205 GLN A C 1
ATOM 1632 O O . GLN A 1 205 ? 11.750 2.116 -23.225 1.00 76.12 205 GLN A O 1
ATOM 1637 N N . ALA A 1 206 ? 10.549 0.987 -21.710 1.00 71.38 206 ALA A N 1
ATOM 1638 C CA . ALA A 1 206 ? 10.024 0.037 -22.680 1.00 71.38 206 ALA A CA 1
ATOM 1639 C C . ALA A 1 206 ? 9.112 0.712 -23.719 1.00 71.38 206 ALA A C 1
ATOM 1641 O O . ALA A 1 206 ? 9.169 0.381 -24.901 1.00 71.38 206 ALA A O 1
ATOM 1642 N N . LEU A 1 207 ? 8.313 1.701 -23.310 1.00 70.12 207 LEU A N 1
ATOM 1643 C CA . LEU A 1 207 ? 7.473 2.456 -24.236 1.00 70.12 207 LEU A CA 1
ATOM 1644 C C . LEU A 1 207 ? 8.297 3.331 -25.193 1.00 70.12 207 LEU A C 1
ATOM 1646 O O . LEU A 1 207 ? 8.004 3.393 -26.386 1.00 70.12 207 LEU A O 1
ATOM 1650 N N . GLU A 1 208 ? 9.346 3.984 -24.694 1.00 73.00 208 GLU A N 1
ATOM 1651 C CA . GLU A 1 208 ? 10.270 4.760 -25.528 1.00 73.00 208 GLU A CA 1
ATOM 1652 C C . GLU A 1 208 ? 10.962 3.885 -26.583 1.00 73.00 208 GLU A C 1
ATOM 1654 O O . GLU A 1 208 ? 11.091 4.303 -27.736 1.00 73.00 208 GLU A O 1
ATOM 1659 N N . GLN A 1 209 ? 11.345 2.653 -26.227 1.00 68.88 209 GLN A N 1
ATOM 1660 C CA . GLN A 1 209 ? 11.909 1.683 -27.174 1.00 68.88 209 GLN A CA 1
ATOM 1661 C C . GLN A 1 209 ? 10.924 1.304 -28.288 1.00 68.88 209 GLN A C 1
ATOM 1663 O O . GLN A 1 209 ? 11.319 1.198 -29.446 1.00 68.88 209 GLN A O 1
ATOM 1668 N N . VAL A 1 210 ? 9.637 1.140 -27.975 1.00 63.34 210 VAL A N 1
ATOM 1669 C CA . VAL A 1 210 ? 8.611 0.817 -28.984 1.00 63.34 210 VAL A CA 1
ATOM 1670 C C . VAL A 1 210 ? 8.341 1.986 -29.929 1.00 63.34 210 VAL A C 1
ATOM 1672 O O . VAL A 1 210 ? 8.170 1.773 -31.128 1.00 63.34 210 VAL A O 1
ATOM 1675 N N . ASN A 1 211 ? 8.351 3.221 -29.425 1.00 64.00 211 ASN A N 1
ATOM 1676 C CA . ASN A 1 211 ? 8.163 4.410 -30.260 1.00 64.00 211 ASN A CA 1
ATOM 1677 C C . ASN A 1 211 ? 9.363 4.678 -31.184 1.00 64.00 211 ASN A C 1
ATOM 1679 O O . ASN A 1 211 ? 9.194 5.220 -32.273 1.00 64.00 211 ASN A O 1
ATOM 1683 N N . THR A 1 212 ? 10.573 4.300 -30.762 1.00 60.53 212 THR A N 1
ATOM 1684 C CA . THR A 1 212 ? 11.807 4.456 -31.555 1.00 60.53 212 THR A CA 1
ATOM 1685 C C . THR A 1 212 ? 12.055 3.290 -32.517 1.00 60.53 212 THR A C 1
ATOM 1687 O O . THR A 1 212 ? 12.676 3.476 -33.565 1.00 60.53 212 THR A O 1
ATOM 1690 N N . HIS A 1 213 ? 11.523 2.105 -32.212 1.00 55.88 213 HIS A N 1
ATOM 1691 C CA . HIS A 1 213 ? 11.596 0.912 -33.052 1.00 55.88 213 HIS A CA 1
ATOM 1692 C C . HIS A 1 213 ? 10.206 0.277 -33.211 1.00 55.88 213 HIS A C 1
ATOM 1694 O O . HIS A 1 213 ? 9.924 -0.754 -32.589 1.00 55.88 213 HIS A O 1
ATOM 1700 N N . PRO A 1 214 ? 9.324 0.858 -34.048 1.00 50.59 214 PRO A N 1
ATOM 1701 C CA . PRO A 1 214 ? 8.023 0.262 -34.316 1.00 50.59 214 PRO A CA 1
ATOM 1702 C C . PRO A 1 214 ? 8.203 -1.163 -34.871 1.00 50.59 214 PRO A C 1
ATOM 1704 O O . PRO A 1 214 ? 9.130 -1.412 -35.653 1.00 50.59 214 PRO A O 1
ATOM 1707 N N . PRO A 1 215 ? 7.358 -2.130 -34.469 1.00 47.50 215 PRO A N 1
ATOM 1708 C CA . PRO A 1 215 ? 7.494 -3.513 -34.903 1.00 47.50 215 PRO A CA 1
ATOM 1709 C C . PRO A 1 215 ? 7.454 -3.596 -36.432 1.00 47.50 215 PRO A C 1
ATOM 1711 O O . PRO A 1 215 ? 6.551 -3.073 -37.078 1.00 47.50 215 PRO A O 1
ATOM 1714 N N . ARG A 1 216 ? 8.436 -4.292 -37.016 1.00 45.75 216 ARG A N 1
ATOM 1715 C CA . ARG A 1 216 ? 8.680 -4.373 -38.470 1.00 45.75 216 ARG A CA 1
ATOM 1716 C C . ARG A 1 216 ? 7.583 -5.077 -39.286 1.00 45.75 216 ARG A C 1
ATOM 1718 O O . ARG A 1 216 ? 7.742 -5.230 -40.490 1.00 45.75 216 ARG A O 1
ATOM 1725 N N . ASN A 1 217 ? 6.475 -5.475 -38.663 1.00 46.59 217 ASN A N 1
ATOM 1726 C CA . ASN A 1 217 ? 5.389 -6.206 -39.308 1.00 46.59 217 ASN A CA 1
ATOM 1727 C C . ASN A 1 217 ? 4.107 -5.366 -39.300 1.00 46.59 217 ASN A C 1
ATOM 1729 O O . ASN A 1 217 ? 3.169 -5.644 -38.560 1.00 46.59 217 ASN A O 1
ATOM 1733 N N . ALA A 1 218 ? 4.080 -4.347 -40.159 1.00 42.09 218 ALA A N 1
ATOM 1734 C CA . ALA A 1 218 ? 2.850 -3.752 -40.682 1.00 42.09 218 ALA A CA 1
ATOM 1735 C C . ALA A 1 218 ? 2.452 -4.407 -42.020 1.00 42.09 218 ALA A C 1
ATOM 1737 O O . ALA A 1 218 ? 1.835 -3.777 -42.876 1.00 42.09 218 ALA A O 1
ATOM 1738 N N . THR A 1 219 ? 2.822 -5.671 -42.242 1.00 40.59 219 THR A N 1
ATOM 1739 C CA . THR A 1 219 ? 2.179 -6.469 -43.281 1.00 40.59 219 THR A CA 1
ATOM 1740 C C . THR A 1 219 ? 0.796 -6.837 -42.767 1.00 40.59 219 THR A C 1
ATOM 1742 O O . THR A 1 219 ? 0.646 -7.573 -41.793 1.00 40.59 219 THR A O 1
ATOM 1745 N N . GLN A 1 220 ? -0.206 -6.223 -43.392 1.00 39.38 220 GLN A N 1
ATOM 1746 C CA . GLN A 1 220 ? -1.628 -6.470 -43.194 1.00 39.38 220 GLN A CA 1
ATOM 1747 C C . GLN A 1 220 ? -1.879 -7.962 -42.945 1.00 39.38 220 GLN A C 1
ATOM 1749 O O . GLN A 1 220 ? -1.543 -8.806 -43.777 1.00 39.38 220 GLN A O 1
ATOM 1754 N N . SER A 1 221 ? -2.449 -8.289 -41.783 1.00 36.69 221 SER A N 1
ATOM 1755 C CA . SER A 1 221 ? -3.014 -9.620 -41.572 1.00 36.69 221 SER A CA 1
ATOM 1756 C C . SER A 1 221 ? -4.076 -9.851 -42.653 1.00 36.69 221 SER A C 1
ATOM 1758 O O . SER A 1 221 ? -4.891 -8.951 -42.876 1.00 36.69 221 SER A O 1
ATOM 1760 N N . PRO A 1 222 ? -4.090 -11.005 -43.338 1.00 45.59 222 PRO A N 1
ATOM 1761 C CA . PRO A 1 222 ? -5.100 -11.306 -44.337 1.00 45.59 222 PRO A CA 1
ATOM 1762 C C . PRO A 1 222 ? -6.390 -11.685 -43.605 1.00 45.59 222 PRO A C 1
ATOM 1764 O O . PRO A 1 222 ? -6.726 -12.859 -43.480 1.00 45.59 222 PRO A O 1
ATOM 1767 N N . THR A 1 223 ? -7.098 -10.697 -43.064 1.00 41.50 223 THR A N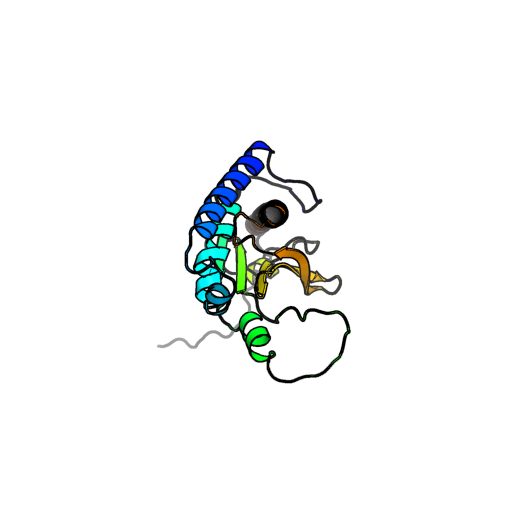 1
ATOM 1768 C CA . THR A 1 223 ? -8.427 -10.906 -42.489 1.00 41.50 223 THR A CA 1
ATOM 1769 C C . THR A 1 223 ? -9.459 -10.344 -43.453 1.00 41.50 223 THR A C 1
ATOM 1771 O O . THR A 1 223 ? -9.459 -9.155 -43.757 1.00 41.50 223 THR A O 1
ATOM 1774 N N . VAL A 1 224 ? -10.288 -11.267 -43.944 1.00 44.72 224 VAL A N 1
ATOM 1775 C CA . VAL A 1 224 ? -11.528 -11.126 -44.718 1.00 44.72 224 VAL A CA 1
ATOM 1776 C C . VAL A 1 224 ? -12.108 -9.708 -44.706 1.00 44.72 224 VAL A C 1
ATOM 1778 O O . VAL A 1 224 ? -12.531 -9.203 -43.667 1.00 44.72 224 VAL A O 1
ATOM 1781 N N . THR A 1 225 ? -12.174 -9.087 -45.882 1.00 50.47 225 THR A N 1
ATOM 1782 C CA . THR A 1 225 ? -12.933 -7.856 -46.094 1.00 50.47 225 THR A CA 1
ATOM 1783 C C . THR A 1 225 ? -14.430 -8.144 -46.018 1.00 50.47 225 THR A C 1
ATOM 1785 O O . THR A 1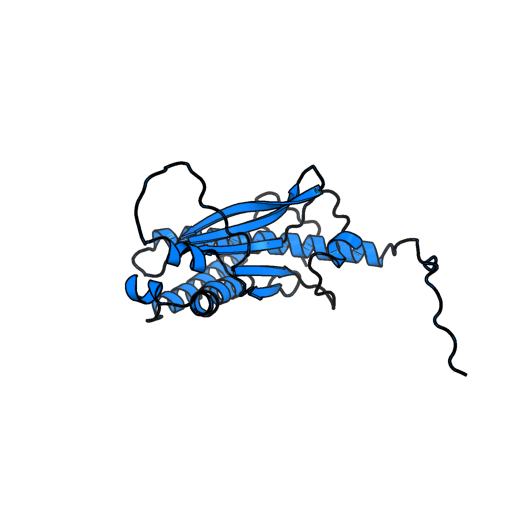 225 ? -14.935 -9.083 -46.636 1.00 50.47 225 THR A O 1
ATOM 1788 N N . SER A 1 226 ? -15.158 -7.323 -45.262 1.00 51.28 226 SER A N 1
ATOM 1789 C CA . SER A 1 226 ? -16.622 -7.327 -45.271 1.00 51.28 226 SER A CA 1
ATOM 1790 C C . SER A 1 226 ? -17.141 -6.929 -46.661 1.00 51.28 226 SER A C 1
ATOM 1792 O O . SER A 1 226 ? -16.518 -6.082 -47.312 1.00 51.28 226 SER A O 1
ATOM 1794 N N . PRO A 1 227 ? -18.272 -7.486 -47.137 1.00 48.19 227 PRO A N 1
ATOM 1795 C CA . PRO A 1 227 ? -18.801 -7.137 -48.448 1.00 48.19 227 PRO A CA 1
ATOM 1796 C C . PRO A 1 227 ? -19.228 -5.670 -48.475 1.00 48.19 227 PRO A C 1
ATOM 1798 O O . PRO A 1 227 ? -19.793 -5.154 -47.510 1.00 48.19 227 PRO A O 1
ATOM 1801 N N . SER A 1 228 ? -18.981 -5.009 -49.603 1.00 47.44 228 SER A N 1
ATOM 1802 C CA . SER A 1 228 ? -19.434 -3.643 -49.842 1.00 47.44 228 SER A CA 1
ATOM 1803 C C . SER A 1 228 ? -20.964 -3.615 -49.924 1.00 47.44 228 SER A C 1
ATOM 1805 O O . SER A 1 228 ? -21.566 -4.335 -50.725 1.00 47.44 228 SER A O 1
ATOM 1807 N N . HIS A 1 229 ? -21.594 -2.803 -49.075 1.00 51.94 229 HIS A N 1
ATOM 1808 C CA . HIS A 1 229 ? -22.995 -2.444 -49.251 1.00 51.94 229 HIS A CA 1
ATOM 1809 C C . HIS A 1 229 ? -23.089 -1.473 -50.432 1.00 51.94 229 HIS A C 1
ATOM 1811 O O . HIS A 1 229 ? -22.382 -0.467 -50.446 1.00 51.94 229 HIS A O 1
ATOM 1817 N N . LYS A 1 230 ? -23.904 -1.861 -51.423 1.00 51.25 230 LYS A N 1
ATOM 1818 C CA . LYS A 1 230 ? -24.207 -1.109 -52.649 1.00 51.25 230 LYS A CA 1
ATOM 1819 C C . LYS A 1 230 ? -24.543 0.354 -52.390 1.00 51.25 230 LYS A C 1
ATOM 1821 O O . LYS A 1 230 ? -25.269 0.610 -51.405 1.00 51.25 230 LYS A O 1
#